Protein AF-K2RFX6-F1 (afdb_monomer_lite)

Structure (mmCIF, N/CA/C/O backbone):
data_AF-K2RFX6-F1
#
_entry.id   AF-K2RFX6-F1
#
loop_
_atom_site.group_PDB
_atom_site.id
_atom_site.type_symbol
_atom_site.label_atom_id
_atom_site.label_alt_id
_atom_site.label_comp_id
_atom_site.label_asym_id
_atom_site.label_entity_id
_atom_site.label_seq_id
_atom_site.pdbx_PDB_ins_code
_atom_site.Cartn_x
_atom_site.Cartn_y
_atom_site.Cartn_z
_atom_site.occupancy
_atom_site.B_iso_or_equiv
_atom_site.auth_seq_id
_atom_site.auth_comp_id
_atom_site.auth_asym_id
_atom_site.auth_atom_id
_atom_site.pdbx_PDB_model_num
ATOM 1 N N . MET A 1 1 ? -10.107 -4.233 -0.780 1.00 93.25 1 MET A N 1
ATOM 2 C CA . MET A 1 1 ? -9.452 -3.514 0.344 1.00 93.25 1 MET A CA 1
ATOM 3 C C . MET A 1 1 ? -9.501 -2.002 0.142 1.00 93.25 1 MET A C 1
ATOM 5 O O . MET A 1 1 ? -10.125 -1.339 0.958 1.00 93.25 1 MET A O 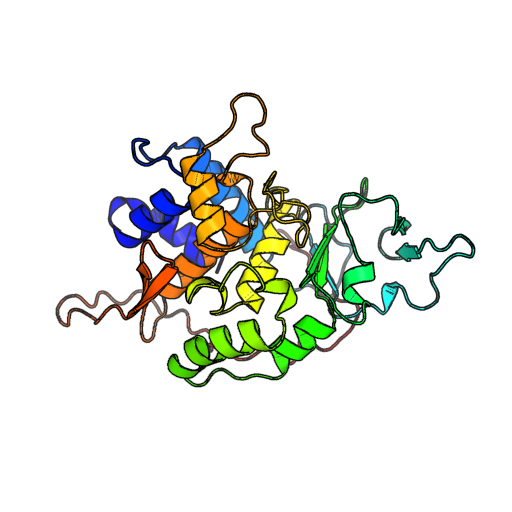1
ATOM 9 N N . ALA A 1 2 ? -8.916 -1.461 -0.936 1.00 96.12 2 ALA A N 1
ATOM 10 C CA . ALA A 1 2 ? -8.942 -0.018 -1.206 1.00 96.12 2 ALA A CA 1
ATOM 11 C C . ALA A 1 2 ? -10.370 0.553 -1.300 1.00 96.12 2 ALA A C 1
ATOM 13 O O . ALA A 1 2 ? -10.699 1.506 -0.604 1.00 96.12 2 ALA A O 1
ATOM 14 N N . GLU A 1 3 ? -11.245 -0.092 -2.076 1.00 95.62 3 GLU A N 1
ATOM 15 C CA . GLU A 1 3 ? -12.656 0.300 -2.200 1.00 95.62 3 GLU A CA 1
ATOM 16 C C . GLU A 1 3 ? -13.403 0.274 -0.858 1.00 95.62 3 GLU A C 1
ATOM 18 O O . GLU A 1 3 ? -14.068 1.241 -0.500 1.00 95.62 3 GLU A O 1
ATOM 23 N N . THR A 1 4 ? -13.233 -0.790 -0.066 1.00 95.12 4 THR A N 1
ATOM 24 C CA . THR A 1 4 ? -13.809 -0.891 1.284 1.00 95.12 4 THR A CA 1
ATOM 25 C C . THR A 1 4 ? -13.396 0.289 2.161 1.00 95.12 4 THR A C 1
ATOM 27 O O . THR A 1 4 ? -14.216 0.820 2.905 1.00 95.12 4 THR A O 1
ATOM 30 N N . ALA A 1 5 ? -12.138 0.721 2.063 1.00 96.25 5 ALA A N 1
ATOM 31 C CA . ALA A 1 5 ? -11.652 1.867 2.811 1.00 96.25 5 ALA A CA 1
ATOM 32 C C . ALA A 1 5 ? -12.242 3.189 2.310 1.00 96.25 5 ALA A C 1
ATOM 34 O O . ALA A 1 5 ? -12.667 3.986 3.138 1.00 96.25 5 ALA A O 1
ATOM 35 N N . VAL A 1 6 ? -12.358 3.402 0.994 1.00 96.38 6 VAL A N 1
ATOM 36 C CA . VAL A 1 6 ? -13.056 4.581 0.439 1.00 96.38 6 VAL A CA 1
ATOM 37 C C . VAL A 1 6 ? -14.503 4.637 0.934 1.00 96.38 6 VAL A C 1
ATOM 39 O O . VAL A 1 6 ? -14.933 5.664 1.452 1.00 96.38 6 VAL A O 1
ATOM 42 N N . ASN A 1 7 ? -15.225 3.518 0.868 1.00 94.88 7 ASN A N 1
ATOM 43 C CA . ASN A 1 7 ? -16.606 3.439 1.342 1.00 94.88 7 ASN A CA 1
ATOM 44 C C . ASN A 1 7 ? -16.711 3.712 2.850 1.00 94.88 7 ASN A C 1
ATOM 46 O O . ASN A 1 7 ? -17.651 4.371 3.294 1.00 94.88 7 ASN A O 1
ATOM 50 N N . ALA A 1 8 ? -15.754 3.235 3.649 1.00 93.19 8 ALA A N 1
ATOM 51 C CA . ALA A 1 8 ? -15.722 3.501 5.083 1.00 93.19 8 ALA A CA 1
ATOM 52 C C . ALA A 1 8 ? -15.444 4.981 5.398 1.00 93.19 8 ALA A C 1
ATOM 54 O O . ALA A 1 8 ? -16.088 5.534 6.288 1.00 93.19 8 ALA A O 1
ATOM 55 N N . LEU A 1 9 ? -14.542 5.627 4.648 1.00 92.44 9 LEU A N 1
ATOM 56 C CA . LEU A 1 9 ? -14.258 7.063 4.753 1.00 92.44 9 LEU A CA 1
ATOM 57 C C . LEU A 1 9 ? -15.492 7.907 4.400 1.00 92.44 9 LEU A C 1
ATOM 59 O O . LEU A 1 9 ? -15.838 8.834 5.128 1.00 92.44 9 LEU A O 1
ATOM 63 N N . ASP A 1 10 ? -16.211 7.546 3.336 1.00 91.25 10 ASP A N 1
ATOM 64 C CA . ASP A 1 10 ? -17.422 8.260 2.907 1.00 91.25 10 ASP A CA 1
ATOM 65 C C . ASP A 1 10 ? -18.572 8.149 3.931 1.00 91.25 10 ASP A C 1
ATOM 67 O O . ASP A 1 10 ? -19.465 8.996 3.966 1.00 91.25 10 ASP A O 1
ATOM 71 N N . ASN A 1 11 ? -18.527 7.142 4.811 1.00 87.69 11 ASN A N 1
ATOM 72 C CA . ASN A 1 11 ? -19.521 6.890 5.858 1.00 87.69 11 ASN A CA 1
ATOM 73 C C . ASN A 1 11 ? -18.978 7.104 7.289 1.00 87.69 11 ASN A C 1
ATOM 75 O O . ASN A 1 11 ? -19.614 6.690 8.265 1.00 87.69 11 ASN A O 1
ATOM 79 N N . GLU A 1 12 ? -17.823 7.762 7.447 1.00 80.50 12 GLU A N 1
ATOM 80 C CA . GLU A 1 12 ? -17.087 7.854 8.719 1.00 80.50 12 GLU A CA 1
ATOM 81 C C . GLU A 1 12 ? -17.908 8.481 9.858 1.00 80.50 12 GLU A C 1
ATOM 83 O O . GLU A 1 12 ? -17.774 8.087 11.021 1.00 80.50 12 GLU A O 1
ATOM 88 N N . GLN A 1 13 ? -18.779 9.451 9.553 1.00 75.31 13 GLN A N 1
ATOM 89 C CA . GLN A 1 13 ? -19.423 10.306 10.559 1.00 75.31 13 GLN A CA 1
ATOM 90 C C . GLN A 1 13 ? -20.155 9.527 11.668 1.00 75.31 13 GLN A C 1
ATOM 92 O O . GLN A 1 13 ? -20.222 10.017 12.800 1.00 75.31 13 GLN A O 1
ATOM 97 N N . GLY A 1 14 ? -20.627 8.307 11.390 1.00 80.00 14 GLY A N 1
ATOM 98 C CA . GLY A 1 14 ? -21.332 7.449 12.346 1.00 80.00 14 GLY A CA 1
ATOM 99 C C . GLY A 1 14 ? -20.535 6.281 12.941 1.00 80.00 14 GLY A C 1
ATOM 100 O O . GLY A 1 14 ? -21.078 5.592 13.803 1.00 80.00 14 GLY A O 1
ATOM 101 N N . ASN A 1 15 ? -19.292 6.025 12.516 1.00 90.00 15 ASN A N 1
ATOM 102 C CA . ASN A 1 15 ? -18.563 4.810 12.898 1.00 90.00 15 ASN A CA 1
ATOM 103 C C . ASN A 1 15 ? -17.325 5.113 13.762 1.00 90.00 15 ASN A C 1
ATOM 105 O O . ASN A 1 15 ? -16.305 5.596 13.275 1.00 90.00 15 ASN A O 1
ATOM 109 N N . GLN A 1 16 ? -17.409 4.800 15.061 1.00 93.31 16 GLN A N 1
ATOM 110 C CA . GLN A 1 16 ? -16.326 5.065 16.014 1.00 93.31 16 GLN A CA 1
ATOM 111 C C . GLN A 1 16 ? -15.065 4.237 15.733 1.00 93.31 16 GLN A C 1
ATOM 113 O O . GLN A 1 16 ? -13.966 4.731 15.968 1.00 93.31 16 GLN A O 1
ATOM 118 N N . ASP A 1 17 ? -15.197 3.015 15.212 1.00 94.94 17 ASP A N 1
ATOM 119 C CA . ASP A 1 17 ? -14.038 2.176 14.893 1.00 94.94 17 ASP A CA 1
ATOM 120 C C . ASP A 1 17 ? -13.244 2.768 13.716 1.00 94.94 17 ASP A C 1
ATOM 122 O O . ASP A 1 17 ? -12.015 2.805 13.765 1.00 94.94 17 ASP A O 1
ATOM 126 N N . VAL A 1 18 ? -13.929 3.331 12.710 1.00 94.38 18 VAL A N 1
ATOM 127 C CA . VAL A 1 18 ? -13.286 4.060 11.598 1.00 94.38 18 VAL A CA 1
ATOM 128 C C . VAL A 1 18 ? -12.541 5.289 12.122 1.00 94.38 18 VAL A C 1
ATOM 130 O O . VAL A 1 18 ? -11.346 5.435 11.867 1.00 94.38 18 VAL A O 1
ATOM 133 N N . LYS A 1 19 ? -13.210 6.123 12.930 1.00 93.00 19 LYS A N 1
ATOM 134 C CA . LYS A 1 19 ? -12.604 7.321 13.542 1.00 93.00 19 LYS A CA 1
ATOM 135 C C . LYS A 1 19 ? -11.380 6.987 14.389 1.00 93.00 19 LYS A C 1
ATOM 137 O O . LYS A 1 19 ? -10.381 7.698 14.338 1.00 93.00 19 LYS A O 1
ATOM 142 N N . ASN A 1 20 ? -11.441 5.899 15.157 1.00 94.50 20 ASN A N 1
ATOM 143 C CA . ASN A 1 20 ? -10.324 5.449 15.981 1.00 94.50 20 ASN A CA 1
ATOM 144 C C . ASN A 1 20 ? -9.114 5.069 15.121 1.00 94.50 20 ASN A C 1
ATOM 146 O O . ASN A 1 20 ? -8.007 5.520 15.401 1.00 94.50 20 ASN A O 1
ATOM 150 N N . VAL A 1 21 ? -9.317 4.288 14.055 1.00 95.75 21 VAL A N 1
ATOM 151 C CA . VAL A 1 21 ? -8.230 3.902 13.142 1.00 95.75 21 VAL A CA 1
ATOM 152 C C . VAL A 1 21 ? -7.621 5.127 12.462 1.00 95.75 21 VAL A C 1
ATOM 154 O O . VAL A 1 21 ? -6.397 5.236 12.403 1.00 95.75 21 VAL A O 1
ATOM 157 N N . LEU A 1 22 ? -8.447 6.073 12.006 1.00 94.75 22 LEU A N 1
ATOM 158 C CA . LEU A 1 22 ? -7.964 7.314 11.397 1.00 94.75 22 LEU A CA 1
ATOM 159 C C . LEU A 1 22 ? -7.159 8.156 12.380 1.00 94.75 22 LEU A C 1
ATOM 161 O O . LEU A 1 22 ? -6.062 8.604 12.044 1.00 94.75 22 LEU A O 1
ATOM 165 N N . LYS A 1 23 ? -7.660 8.297 13.613 1.00 93.81 23 LYS A N 1
ATOM 166 C CA . LYS A 1 23 ? -6.929 8.958 14.691 1.00 93.81 23 LYS A CA 1
ATOM 167 C C . LYS A 1 23 ? -5.563 8.312 14.890 1.00 93.81 23 LYS A C 1
ATOM 169 O O . LYS A 1 23 ? -4.556 9.005 14.893 1.00 93.81 23 LYS A O 1
ATOM 174 N N . TRP A 1 24 ? -5.518 6.990 15.026 1.00 95.19 24 TRP A N 1
ATOM 175 C CA . TRP A 1 24 ? -4.275 6.286 15.319 1.00 95.19 24 TRP A CA 1
ATOM 176 C C . TRP A 1 24 ? -3.252 6.354 14.185 1.00 95.19 24 TRP A C 1
ATOM 178 O O . TRP A 1 24 ? -2.064 6.392 14.482 1.00 95.19 24 TRP A O 1
ATOM 188 N N . LEU A 1 25 ? -3.678 6.350 12.920 1.00 95.31 25 LEU A N 1
ATOM 189 C CA . LEU A 1 25 ? -2.764 6.259 11.777 1.00 95.31 25 LEU A CA 1
ATOM 190 C C . LEU A 1 25 ? -2.404 7.603 11.139 1.00 95.31 25 LEU A C 1
ATOM 192 O O . LEU A 1 25 ? -1.392 7.664 10.439 1.00 95.31 25 LEU A O 1
ATOM 196 N N . PHE A 1 26 ? -3.181 8.666 11.374 1.00 94.12 26 PHE A N 1
ATOM 197 C CA . PHE A 1 26 ? -2.977 9.929 10.658 1.00 94.12 26 PHE A CA 1
ATOM 198 C C . PHE A 1 26 ? -3.042 11.204 11.498 1.00 94.12 26 PHE A C 1
ATOM 200 O O . PHE A 1 26 ? -2.595 12.240 11.010 1.00 94.12 26 PHE A O 1
ATOM 207 N N . LEU A 1 27 ? -3.566 11.164 12.727 1.00 91.38 27 LEU A N 1
ATOM 208 C CA . LEU A 1 27 ? -3.790 12.369 13.531 1.00 91.38 27 LEU A CA 1
ATOM 209 C C . LEU A 1 27 ? -2.939 12.375 14.806 1.00 91.38 27 LEU A C 1
ATOM 211 O O . LEU A 1 27 ? -2.580 11.328 15.350 1.00 91.38 27 LEU A O 1
ATOM 215 N N . LYS A 1 28 ? -2.659 13.579 15.311 1.00 89.50 28 LYS A N 1
ATOM 216 C CA . LYS A 1 28 ? -2.182 13.778 16.687 1.00 89.50 28 LYS A CA 1
ATOM 217 C C . LYS A 1 28 ? -3.348 13.653 17.663 1.00 89.50 28 LYS A C 1
ATOM 219 O O . LYS A 1 28 ? -4.493 13.886 17.288 1.00 89.50 28 LYS A O 1
ATOM 224 N N . ASP A 1 29 ? -3.068 13.322 18.924 1.00 80.56 29 ASP A N 1
ATOM 225 C CA . ASP A 1 29 ? -4.117 13.045 19.918 1.00 80.56 29 ASP A CA 1
ATOM 226 C C . ASP A 1 29 ? -5.138 14.174 20.132 1.00 80.56 29 ASP A C 1
ATOM 228 O O . ASP A 1 29 ? -6.301 13.866 20.423 1.00 80.56 29 ASP A O 1
ATOM 232 N N . ASP A 1 30 ? -4.712 15.424 19.930 1.00 76.31 30 ASP A N 1
ATOM 233 C CA . ASP A 1 30 ? -5.513 16.643 20.090 1.00 76.31 30 ASP A CA 1
ATOM 234 C C . ASP A 1 30 ? -6.026 17.221 18.758 1.00 76.31 30 ASP A C 1
ATOM 236 O O . ASP A 1 30 ? -6.732 18.231 18.755 1.00 76.31 30 ASP A O 1
ATOM 240 N N . ASP A 1 31 ? -5.670 16.608 17.624 1.00 76.94 31 ASP A N 1
ATOM 241 C CA . ASP A 1 31 ? -6.082 17.082 16.304 1.00 76.94 31 ASP A CA 1
ATOM 242 C C . ASP A 1 31 ? -7.429 16.473 15.915 1.00 76.94 31 ASP A C 1
ATOM 244 O O . ASP A 1 31 ? -7.657 15.263 16.020 1.00 76.94 31 ASP A O 1
ATOM 248 N N . ASN A 1 32 ? -8.335 17.320 15.434 1.00 67.00 32 ASN A N 1
ATOM 249 C CA . ASN A 1 32 ? -9.545 16.838 14.781 1.00 67.00 32 ASN A CA 1
ATOM 250 C C . ASN A 1 32 ? -9.208 16.436 13.343 1.00 67.00 32 ASN A C 1
ATOM 252 O O . ASN A 1 32 ? -8.201 16.872 12.795 1.00 67.00 32 ASN A O 1
ATOM 256 N N . SER A 1 33 ? -10.056 15.610 12.726 1.00 65.50 33 SER A N 1
ATOM 257 C CA . SER A 1 33 ? -9.892 15.146 11.344 1.00 65.50 33 SER A CA 1
ATOM 258 C C . SER A 1 33 ? -9.548 16.302 10.394 1.00 65.50 33 SER A C 1
ATOM 260 O O . SER A 1 33 ? -10.439 17.073 10.025 1.00 65.50 33 SER A O 1
ATOM 262 N N . ASP A 1 34 ? -8.275 16.427 10.007 1.00 77.56 34 ASP A N 1
ATOM 263 C CA . ASP A 1 34 ? -7.835 17.418 9.029 1.00 77.56 34 ASP A CA 1
ATOM 264 C C . ASP A 1 34 ? -8.429 17.025 7.663 1.00 77.56 34 ASP A C 1
ATOM 266 O O . ASP A 1 34 ? -8.107 15.951 7.134 1.00 77.56 34 ASP A O 1
ATOM 270 N N . PRO A 1 35 ? -9.303 17.857 7.064 1.00 80.50 35 PRO A N 1
ATOM 271 C CA . PRO A 1 35 ? -9.898 17.561 5.765 1.00 80.50 35 PRO A CA 1
ATOM 272 C C . PRO A 1 35 ? -8.858 17.296 4.666 1.00 80.50 35 PRO A C 1
ATOM 274 O O . PRO A 1 35 ? -9.152 16.577 3.712 1.00 80.50 35 PRO A O 1
ATOM 277 N N . ILE A 1 36 ? -7.648 17.855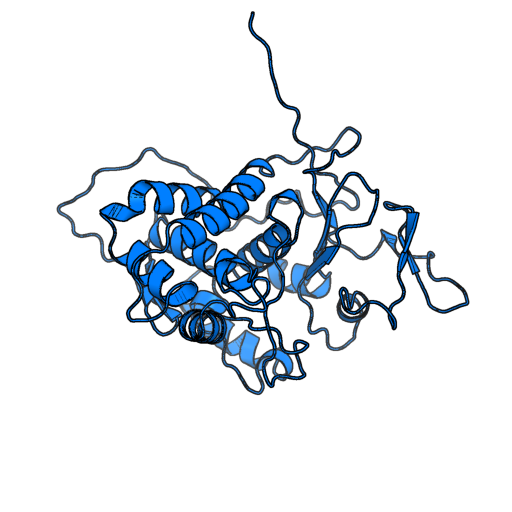 4.785 1.00 83.50 36 ILE A N 1
ATOM 278 C CA . ILE A 1 36 ? -6.547 17.644 3.838 1.00 83.50 36 ILE A CA 1
ATOM 279 C C . ILE A 1 36 ? -6.007 16.217 3.952 1.00 83.50 36 ILE A C 1
ATOM 281 O O . ILE A 1 36 ? -5.853 15.545 2.933 1.00 83.50 36 ILE A O 1
ATOM 285 N N . VAL A 1 37 ? -5.786 15.734 5.177 1.00 87.50 37 VAL A N 1
ATOM 286 C CA . VAL A 1 37 ? -5.318 14.366 5.449 1.00 87.50 37 VAL A CA 1
ATOM 287 C C . VAL A 1 37 ? -6.282 13.348 4.844 1.00 87.50 37 VAL A C 1
ATOM 289 O O . VAL A 1 37 ? -5.869 12.487 4.067 1.00 87.50 37 VAL A O 1
ATOM 292 N N . LEU A 1 38 ? -7.580 13.483 5.132 1.00 90.31 38 LEU A N 1
ATOM 293 C CA . LEU A 1 38 ? -8.591 12.560 4.610 1.00 90.31 38 LEU A CA 1
ATOM 294 C C . LEU A 1 38 ? -8.707 12.631 3.086 1.00 90.31 38 LEU A C 1
ATOM 296 O O . LEU A 1 38 ? -8.854 11.595 2.438 1.00 90.31 38 LEU A O 1
ATOM 300 N N . ARG A 1 39 ? -8.608 13.828 2.496 1.00 93.19 39 ARG A N 1
ATOM 301 C CA . ARG A 1 39 ? -8.628 14.003 1.038 1.00 93.19 39 ARG A CA 1
ATOM 302 C C . ARG A 1 39 ? -7.482 13.248 0.369 1.00 93.19 39 ARG A C 1
ATOM 304 O O . ARG A 1 39 ? -7.724 12.563 -0.623 1.00 93.19 39 ARG A O 1
ATOM 311 N N . ASP A 1 40 ? -6.264 13.369 0.888 1.00 93.88 40 ASP A N 1
ATOM 312 C CA . ASP A 1 40 ? -5.078 12.772 0.270 1.00 93.88 40 ASP A CA 1
ATOM 313 C C . ASP A 1 40 ? -5.112 11.235 0.384 1.00 93.88 40 ASP A C 1
ATOM 315 O O . ASP A 1 40 ? -4.934 10.537 -0.618 1.00 93.88 40 ASP A O 1
ATOM 319 N N . VAL A 1 41 ? -5.473 10.705 1.561 1.00 95.81 41 VAL A N 1
ATOM 320 C CA . VAL A 1 41 ? -5.673 9.258 1.775 1.00 95.81 41 VAL A CA 1
ATOM 321 C C . VAL A 1 41 ? -6.785 8.713 0.871 1.00 95.81 41 VAL A C 1
ATOM 323 O O . VAL A 1 41 ? -6.603 7.702 0.189 1.00 95.81 41 VAL A O 1
ATOM 326 N N . ARG A 1 42 ? -7.932 9.402 0.802 1.00 96.44 42 ARG A N 1
ATOM 327 C CA . ARG A 1 42 ? -9.056 9.020 -0.066 1.00 96.44 42 ARG A CA 1
ATOM 328 C C . ARG A 1 42 ? -8.663 9.039 -1.539 1.00 96.44 42 ARG A C 1
ATOM 330 O O . ARG A 1 42 ? -9.059 8.138 -2.277 1.00 96.44 42 ARG A O 1
ATOM 337 N N . SER A 1 43 ? -7.898 10.041 -1.973 1.00 96.81 43 SER A N 1
ATOM 338 C CA . SER A 1 43 ? -7.421 10.152 -3.354 1.00 96.81 43 SER A CA 1
ATOM 339 C C . SER A 1 43 ? -6.528 8.972 -3.731 1.00 96.81 43 SER A C 1
ATOM 341 O O . SER A 1 43 ? -6.739 8.381 -4.788 1.00 96.81 43 SER A O 1
ATOM 343 N N . SER A 1 44 ? -5.586 8.599 -2.858 1.00 96.88 44 SER A N 1
ATOM 344 C CA . SER A 1 44 ? -4.723 7.425 -3.040 1.00 96.88 44 SER A CA 1
ATOM 345 C C . SER A 1 44 ? -5.550 6.146 -3.208 1.00 96.88 44 SER A C 1
ATOM 347 O O . SER A 1 44 ? -5.465 5.467 -4.231 1.00 96.88 44 SER A O 1
ATOM 349 N N . LEU A 1 45 ? -6.443 5.862 -2.254 1.00 97.62 45 LEU A N 1
ATOM 350 C CA . LEU A 1 45 ? -7.271 4.652 -2.270 1.00 97.62 45 LEU A CA 1
ATOM 351 C C . LEU A 1 45 ? -8.242 4.606 -3.461 1.00 97.62 45 LEU A C 1
ATOM 353 O O . LEU A 1 45 ? -8.472 3.534 -4.019 1.00 97.62 45 LEU A O 1
ATOM 357 N N . THR A 1 46 ? -8.786 5.754 -3.873 1.00 96.88 46 THR A N 1
ATOM 358 C CA . THR A 1 46 ? -9.656 5.854 -5.057 1.00 96.88 46 THR A CA 1
ATOM 359 C C . THR A 1 46 ? -8.872 5.572 -6.331 1.00 96.88 46 THR A C 1
ATOM 361 O O . THR A 1 46 ? -9.330 4.811 -7.175 1.00 96.88 46 THR A O 1
ATOM 364 N N . GLY A 1 47 ? -7.674 6.142 -6.484 1.00 96.12 47 GLY A N 1
ATOM 365 C CA . GLY A 1 47 ? -6.835 5.847 -7.641 1.00 96.12 47 GLY A CA 1
ATOM 366 C C . GLY A 1 47 ? -6.470 4.362 -7.712 1.00 96.12 47 GLY A C 1
ATOM 367 O O . GLY A 1 47 ? -6.560 3.759 -8.780 1.00 96.12 47 GLY A O 1
ATOM 368 N N . ILE A 1 48 ? -6.192 3.731 -6.567 1.00 96.19 48 ILE A N 1
ATOM 369 C CA . ILE A 1 48 ? -5.948 2.285 -6.487 1.00 96.19 48 ILE A CA 1
ATOM 370 C C . ILE A 1 48 ? -7.184 1.462 -6.851 1.00 96.19 48 ILE A C 1
ATOM 372 O O . ILE A 1 48 ? -7.056 0.490 -7.592 1.00 96.19 48 ILE A O 1
ATOM 376 N N . SER A 1 49 ? -8.383 1.835 -6.392 1.00 94.00 49 SER A N 1
ATOM 377 C CA . SER A 1 49 ? -9.601 1.081 -6.725 1.00 94.00 49 SER A CA 1
ATOM 378 C C . SER A 1 49 ? -9.928 1.108 -8.222 1.00 94.00 49 SER A C 1
ATOM 380 O O . SER A 1 49 ? -10.534 0.162 -8.732 1.00 94.00 49 SER A O 1
ATOM 382 N N . THR A 1 50 ? -9.461 2.125 -8.959 1.00 90.00 50 THR A N 1
ATOM 383 C CA . THR A 1 50 ? -9.579 2.135 -10.425 1.00 90.00 50 THR A CA 1
ATOM 384 C C . THR A 1 50 ? -8.712 1.080 -11.118 1.00 90.00 50 THR A C 1
ATOM 386 O O . THR A 1 50 ? -9.046 0.679 -12.227 1.00 90.00 50 THR A O 1
ATOM 389 N N . MET A 1 51 ? -7.662 0.561 -10.470 1.00 87.75 51 MET A N 1
ATOM 390 C CA . MET A 1 51 ? -6.765 -0.475 -11.012 1.00 87.75 51 MET A CA 1
ATOM 391 C C . MET A 1 51 ? -7.285 -1.912 -10.793 1.00 87.75 51 MET A C 1
ATOM 393 O O . MET A 1 51 ? -6.516 -2.868 -10.828 1.00 87.75 51 MET A O 1
ATOM 397 N N . SER A 1 52 ? -8.584 -2.086 -10.536 1.00 79.19 52 SER A N 1
ATOM 398 C CA . SER A 1 52 ? -9.193 -3.370 -10.148 1.00 79.19 52 SER A CA 1
ATOM 399 C C . SER A 1 52 ? -9.321 -4.398 -11.280 1.00 79.19 52 SER A C 1
ATOM 401 O O . SER A 1 52 ? -9.530 -5.578 -11.004 1.00 79.19 52 SER A O 1
ATOM 403 N N . ALA A 1 53 ? -9.189 -3.984 -12.543 1.00 82.69 53 ALA A N 1
ATOM 404 C CA . ALA A 1 53 ? -9.334 -4.863 -13.700 1.00 82.69 53 ALA A CA 1
ATOM 405 C C . ALA A 1 53 ? -7.980 -5.218 -14.332 1.00 82.69 53 ALA A C 1
ATOM 407 O O . ALA A 1 53 ? -7.252 -4.345 -14.798 1.00 82.69 53 ALA A O 1
ATOM 408 N N . GLU A 1 54 ? -7.680 -6.515 -14.413 1.00 79.75 54 GLU A N 1
ATOM 409 C CA . GLU A 1 54 ? -6.555 -7.046 -15.191 1.00 79.75 54 GLU A CA 1
ATOM 410 C C . GLU A 1 54 ? -6.804 -6.853 -16.696 1.00 79.75 54 GLU A C 1
ATOM 412 O O . GLU A 1 54 ? -7.911 -7.101 -17.181 1.00 79.75 54 GLU A O 1
ATOM 417 N N . VAL A 1 55 ? -5.775 -6.458 -17.457 1.00 76.62 55 VAL A N 1
ATOM 418 C CA . VAL A 1 55 ? -5.881 -6.341 -18.919 1.00 76.62 55 VAL A CA 1
ATOM 419 C C . VAL A 1 55 ? -4.703 -6.993 -19.616 1.00 76.62 55 VAL A C 1
ATOM 421 O O . VAL A 1 55 ? -3.566 -6.550 -19.547 1.00 76.62 55 VAL A O 1
ATOM 424 N N . THR A 1 56 ? -5.007 -8.022 -20.394 1.00 71.44 56 THR A N 1
ATOM 425 C CA . THR A 1 56 ? -4.005 -8.847 -21.073 1.00 71.44 56 THR A CA 1
ATOM 426 C C . THR A 1 56 ? -3.610 -8.330 -22.458 1.00 71.44 56 THR A C 1
ATOM 428 O O . THR A 1 56 ? -2.714 -8.892 -23.084 1.00 71.44 56 THR A O 1
ATOM 431 N N . THR A 1 57 ? -4.244 -7.262 -22.957 1.00 72.94 57 THR A N 1
ATOM 432 C CA . THR A 1 57 ? -4.001 -6.732 -24.308 1.00 72.94 57 THR A CA 1
ATOM 433 C C . THR A 1 57 ? -3.940 -5.206 -24.342 1.00 72.94 57 THR A C 1
ATOM 435 O O . THR A 1 57 ? -4.829 -4.533 -23.825 1.00 72.94 57 THR A O 1
ATOM 438 N N . GLY A 1 58 ? -2.954 -4.656 -25.054 1.00 81.00 58 GLY A N 1
ATOM 439 C CA . GLY A 1 58 ? -2.829 -3.221 -25.325 1.00 81.00 58 GLY A CA 1
ATOM 440 C C . GLY A 1 58 ? -1.640 -2.558 -24.628 1.00 81.00 58 GLY A C 1
ATOM 441 O O . GLY A 1 58 ? -1.011 -3.125 -23.746 1.00 81.00 58 GLY A O 1
ATOM 442 N N . GLN A 1 59 ? -1.321 -1.337 -25.062 1.00 84.50 59 GLN A N 1
ATOM 443 C CA . GLN A 1 59 ? -0.227 -0.543 -24.495 1.00 84.50 59 GLN A CA 1
ATOM 444 C C . GLN A 1 59 ? -0.672 0.127 -23.188 1.00 84.50 59 GLN A C 1
ATOM 446 O O . GLN A 1 59 ? -1.686 0.840 -23.242 1.00 84.50 59 GLN A O 1
ATOM 451 N N . PRO A 1 60 ? 0.049 -0.046 -22.065 1.00 87.81 60 PRO A N 1
ATOM 452 C CA . PRO A 1 60 ? -0.304 0.584 -20.797 1.00 87.81 60 PRO A CA 1
ATOM 453 C C . PRO A 1 60 ? -0.206 2.123 -20.886 1.00 87.81 60 PRO A C 1
ATOM 455 O O . PRO A 1 60 ? 0.603 2.684 -21.631 1.00 87.81 60 PRO A O 1
ATOM 458 N N . GLY A 1 61 ? -1.102 2.812 -20.188 1.00 89.94 61 GLY A N 1
ATOM 459 C CA . GLY A 1 61 ? -1.221 4.264 -20.058 1.00 89.94 61 GLY A CA 1
ATOM 460 C C . GLY A 1 61 ? -0.850 4.761 -18.658 1.00 89.94 61 GLY A C 1
ATOM 461 O O . GLY A 1 61 ? -0.659 3.966 -17.756 1.00 89.94 61 GLY A O 1
ATOM 462 N N . TRP A 1 62 ? -0.764 6.086 -18.476 1.00 89.38 62 TRP A N 1
ATOM 463 C CA . TRP A 1 62 ? -0.090 6.753 -17.336 1.00 89.38 62 TRP A CA 1
ATOM 464 C C . TRP A 1 62 ? -0.439 6.251 -15.921 1.00 89.38 62 TRP A C 1
ATOM 466 O O . TRP A 1 62 ? 0.388 6.311 -15.011 1.00 89.38 62 TRP A O 1
ATOM 476 N N . THR A 1 63 ? -1.675 5.800 -15.737 1.00 89.94 63 THR A N 1
ATOM 477 C CA . THR A 1 63 ? -2.252 5.341 -14.465 1.00 89.94 63 THR A CA 1
ATOM 478 C C . THR A 1 63 ? -2.184 3.826 -14.283 1.00 89.94 63 THR A C 1
ATOM 480 O O . THR A 1 63 ? -2.705 3.285 -13.309 1.00 89.94 63 THR A O 1
ATOM 483 N N . ASP A 1 64 ? -1.587 3.131 -15.236 1.00 91.62 64 ASP A N 1
ATOM 484 C CA . ASP A 1 64 ? -1.511 1.688 -15.248 1.00 91.62 64 ASP A CA 1
ATOM 485 C C . ASP A 1 64 ? -0.308 1.198 -14.449 1.00 91.62 64 ASP A C 1
ATOM 487 O O . ASP A 1 64 ? 0.707 1.889 -14.302 1.00 91.62 64 ASP A O 1
ATOM 491 N N . VAL A 1 65 ? -0.418 -0.034 -13.960 1.00 93.25 65 VAL A N 1
ATOM 492 C CA . VAL A 1 65 ? 0.642 -0.706 -13.219 1.00 93.25 65 VAL A CA 1
ATOM 493 C C . VAL A 1 65 ? 0.963 -2.045 -13.871 1.00 93.25 65 VAL A C 1
ATOM 495 O O . VAL A 1 65 ? 0.076 -2.804 -14.243 1.00 93.25 65 VAL A O 1
ATOM 498 N N . LYS A 1 66 ? 2.242 -2.362 -14.030 1.00 92.62 66 LYS A N 1
ATOM 499 C CA . LYS A 1 66 ? 2.683 -3.691 -14.449 1.00 92.62 66 LYS A CA 1
ATOM 500 C C . LYS A 1 66 ? 3.199 -4.438 -13.230 1.00 92.62 66 LYS A C 1
ATOM 502 O O . LYS A 1 66 ? 4.126 -3.966 -12.577 1.00 92.62 66 LYS A O 1
ATOM 507 N N . VAL A 1 67 ? 2.584 -5.576 -12.917 1.00 92.56 67 VAL A N 1
ATOM 508 C CA . VAL A 1 67 ? 2.921 -6.374 -11.733 1.00 92.56 67 VAL A CA 1
ATOM 509 C C . VAL A 1 67 ? 3.729 -7.593 -12.158 1.00 92.56 67 VAL A C 1
ATOM 511 O O . VAL A 1 67 ? 3.261 -8.415 -12.944 1.00 92.56 67 VAL A O 1
ATOM 514 N N . TYR A 1 68 ? 4.933 -7.733 -11.615 1.00 92.19 68 TYR A N 1
ATOM 515 C CA . TYR A 1 68 ? 5.811 -8.869 -11.864 1.00 92.19 68 TYR A CA 1
ATOM 516 C C . TYR A 1 68 ? 5.812 -9.819 -10.671 1.00 92.19 68 TYR A C 1
ATOM 518 O O . TYR A 1 68 ? 6.012 -9.409 -9.529 1.00 92.19 68 TYR A O 1
ATOM 526 N N . CYS A 1 69 ? 5.602 -11.102 -10.957 1.00 90.00 69 CYS A N 1
ATOM 527 C CA . CYS A 1 69 ? 5.585 -12.180 -9.964 1.00 90.00 69 CYS A CA 1
ATOM 528 C C . 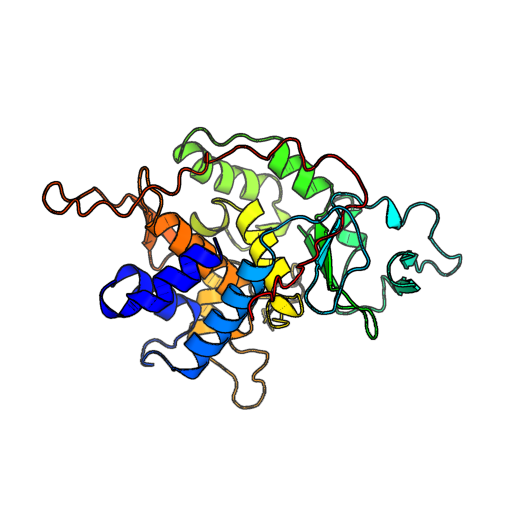CYS A 1 69 ? 6.896 -12.984 -9.924 1.00 90.00 69 CYS A C 1
ATOM 530 O O . CYS A 1 69 ? 7.057 -13.864 -9.079 1.00 90.00 69 CYS A O 1
ATOM 532 N N . ASP A 1 70 ? 7.814 -12.701 -10.847 1.00 89.31 70 ASP A N 1
ATOM 533 C CA . ASP A 1 70 ? 9.127 -13.325 -10.969 1.00 89.31 70 ASP A CA 1
ATOM 534 C C . ASP A 1 70 ? 10.194 -12.280 -11.338 1.00 89.31 70 ASP A C 1
ATOM 536 O O . ASP A 1 70 ? 9.886 -11.101 -11.533 1.00 89.31 70 ASP A O 1
ATOM 540 N N . MET A 1 71 ? 11.455 -12.718 -11.401 1.00 86.25 71 MET A N 1
ATOM 541 C CA . MET A 1 71 ? 12.604 -11.885 -11.785 1.00 86.25 71 MET A CA 1
ATOM 542 C C . MET A 1 71 ? 13.046 -12.127 -13.239 1.00 86.25 71 MET A C 1
ATOM 544 O O . MET A 1 71 ? 14.137 -11.696 -13.621 1.00 86.25 71 MET A O 1
ATOM 548 N N . GLY A 1 72 ? 12.221 -12.803 -14.048 1.00 87.31 72 GLY A N 1
ATOM 549 C CA . GLY A 1 72 ? 12.564 -13.277 -15.389 1.00 87.31 72 GLY A CA 1
ATOM 550 C C . GLY A 1 72 ? 12.955 -12.153 -16.347 1.00 87.31 72 GLY A C 1
ATOM 551 O O . GLY A 1 72 ? 13.867 -12.324 -17.148 1.00 87.31 72 GLY A O 1
ATOM 552 N N . ARG A 1 73 ? 12.367 -10.953 -16.208 1.00 86.69 73 ARG A N 1
ATOM 553 C CA . ARG A 1 73 ? 12.711 -9.789 -17.058 1.00 86.69 73 ARG A CA 1
ATOM 554 C C . ARG A 1 73 ? 14.171 -9.343 -16.947 1.00 86.69 73 ARG A C 1
ATOM 556 O O . ARG A 1 73 ? 14.665 -8.631 -17.815 1.00 86.69 73 ARG A O 1
ATOM 563 N N . PHE A 1 74 ? 14.856 -9.745 -15.879 1.00 84.25 74 PHE A N 1
ATOM 564 C CA . PHE A 1 74 ? 16.266 -9.440 -15.676 1.00 84.25 74 PHE A CA 1
ATOM 565 C C . PHE A 1 74 ? 17.187 -10.559 -16.164 1.00 84.25 74 PHE A C 1
ATOM 567 O O . PHE A 1 74 ? 18.381 -10.319 -16.310 1.00 84.25 74 PHE A O 1
ATOM 574 N N . GLU A 1 75 ? 16.692 -11.774 -16.405 1.00 82.62 75 GLU A N 1
ATOM 575 C CA . GLU A 1 75 ? 17.534 -12.900 -16.816 1.00 82.62 75 GLU A CA 1
ATOM 576 C C . GLU A 1 75 ? 18.260 -12.598 -18.133 1.00 82.62 75 GLU A C 1
ATOM 578 O O . GLU A 1 75 ? 17.656 -12.194 -19.122 1.00 82.62 75 GLU A O 1
ATOM 583 N N . GLY A 1 76 ? 19.589 -12.747 -18.132 1.00 82.94 76 GLY A N 1
ATOM 584 C CA . GLY A 1 76 ? 20.429 -12.424 -19.290 1.00 82.94 76 GLY A CA 1
ATOM 585 C C . GLY A 1 76 ? 20.639 -10.927 -19.556 1.00 82.94 76 GLY A C 1
ATOM 586 O O . GLY A 1 76 ? 21.408 -10.592 -20.451 1.00 82.94 76 GLY A O 1
ATOM 587 N N . ASN A 1 77 ? 20.036 -10.033 -18.764 1.00 84.38 77 ASN A N 1
ATOM 588 C CA . ASN A 1 77 ? 20.133 -8.576 -18.930 1.00 84.38 77 ASN A CA 1
ATOM 589 C C . ASN A 1 77 ? 21.115 -7.908 -17.950 1.00 84.38 77 ASN A C 1
ATOM 591 O O . ASN A 1 77 ? 21.077 -6.688 -17.758 1.00 84.38 77 ASN A O 1
ATOM 595 N N . GLN A 1 78 ? 22.001 -8.689 -17.322 1.00 85.06 78 GLN A N 1
ATOM 596 C CA . GLN A 1 78 ? 23.116 -8.136 -16.558 1.00 85.06 78 GLN A CA 1
ATOM 597 C C . GLN A 1 78 ? 24.185 -7.611 -17.512 1.00 85.06 78 GLN A C 1
ATOM 599 O O . GLN A 1 78 ? 24.629 -8.311 -18.419 1.00 85.06 78 GLN A O 1
ATOM 604 N N . ARG A 1 79 ? 24.613 -6.375 -17.287 1.00 85.75 79 ARG A N 1
ATOM 605 C CA . ARG A 1 79 ? 25.691 -5.722 -18.025 1.00 85.75 79 ARG A CA 1
ATOM 606 C C . ARG A 1 79 ? 27.040 -6.053 -17.389 1.00 85.75 79 ARG A C 1
ATOM 608 O O . ARG A 1 79 ? 27.116 -6.328 -16.192 1.00 85.75 79 ARG A O 1
ATOM 615 N N . ASP A 1 80 ? 28.115 -5.908 -18.161 1.00 87.19 80 ASP A N 1
ATOM 616 C CA . ASP A 1 80 ? 29.496 -6.131 -17.692 1.00 87.19 80 ASP A CA 1
ATOM 617 C C . ASP A 1 80 ? 29.895 -5.223 -16.515 1.00 87.19 80 ASP A C 1
ATOM 619 O O . ASP A 1 80 ? 30.765 -5.559 -15.715 1.00 87.19 80 ASP A O 1
ATOM 623 N N . ASP A 1 81 ? 29.238 -4.068 -16.388 1.00 84.19 81 ASP A N 1
ATOM 624 C CA . ASP A 1 81 ? 29.428 -3.116 -15.289 1.00 84.19 81 ASP A CA 1
ATOM 625 C C . ASP A 1 81 ? 28.637 -3.476 -14.011 1.00 84.19 81 ASP A C 1
ATOM 627 O O . ASP A 1 81 ? 28.670 -2.734 -13.029 1.00 84.19 81 ASP A O 1
ATOM 631 N N . GLY A 1 82 ? 27.935 -4.614 -14.007 1.00 81.31 82 GLY A N 1
ATOM 632 C CA . GLY A 1 82 ? 27.146 -5.113 -12.882 1.00 81.31 82 GLY A CA 1
ATOM 633 C C . GLY A 1 82 ? 25.742 -4.512 -12.759 1.00 81.31 82 GLY A C 1
ATOM 634 O O . GLY A 1 82 ? 24.972 -4.979 -11.915 1.00 81.31 82 GLY A O 1
ATOM 635 N N . ARG A 1 83 ? 25.386 -3.523 -13.592 1.00 84.62 83 ARG A N 1
ATOM 636 C CA . ARG A 1 83 ? 24.031 -2.955 -13.682 1.00 84.62 83 ARG A CA 1
ATOM 637 C C . ARG A 1 83 ? 23.126 -3.852 -14.518 1.00 84.62 83 ARG A C 1
ATOM 639 O O . ARG A 1 83 ? 23.600 -4.693 -15.279 1.00 84.62 83 ARG A O 1
ATOM 646 N N . TRP A 1 84 ? 21.819 -3.666 -14.398 1.00 84.56 84 TRP A N 1
ATOM 647 C CA . TRP A 1 84 ? 20.837 -4.498 -15.096 1.00 84.56 84 TRP A CA 1
ATOM 648 C C . TRP A 1 84 ? 19.983 -3.642 -16.006 1.00 84.56 84 TRP A C 1
ATOM 650 O O . TRP A 1 84 ? 19.671 -2.505 -15.674 1.00 84.56 84 TRP A O 1
ATOM 660 N N . TYR A 1 85 ? 19.636 -4.171 -17.168 1.00 88.12 85 TYR A N 1
ATOM 661 C CA . TYR A 1 85 ? 18.716 -3.517 -18.084 1.00 88.12 85 TYR A CA 1
ATOM 662 C C . TYR A 1 85 ? 17.307 -4.077 -17.882 1.00 88.12 85 TYR A C 1
ATOM 664 O O . TYR A 1 85 ? 17.123 -5.294 -17.905 1.00 88.12 85 TYR A O 1
ATOM 672 N N . ASP A 1 86 ? 16.327 -3.202 -17.667 1.00 89.31 86 ASP A N 1
ATOM 673 C CA . ASP A 1 86 ? 14.915 -3.575 -17.690 1.00 89.31 86 ASP A CA 1
ATOM 674 C C . ASP A 1 86 ? 14.360 -3.300 -19.100 1.00 89.31 86 ASP A C 1
ATOM 676 O O . ASP A 1 86 ? 14.193 -2.134 -19.475 1.00 89.31 86 ASP A O 1
ATOM 680 N N . PRO A 1 87 ? 14.078 -4.345 -19.900 1.00 89.25 87 PRO A N 1
ATOM 681 C CA . PRO A 1 87 ? 13.631 -4.180 -21.278 1.00 89.25 87 PRO A CA 1
ATOM 682 C C . PRO A 1 87 ? 12.217 -3.603 -21.391 1.00 89.25 87 PRO A C 1
ATOM 684 O O . PRO A 1 87 ? 11.864 -3.086 -22.445 1.00 89.25 87 PRO A O 1
ATOM 687 N N . ASP A 1 88 ? 11.402 -3.673 -20.336 1.00 87.56 88 ASP A N 1
ATOM 688 C CA . ASP A 1 88 ? 10.020 -3.190 -20.383 1.00 87.56 88 ASP A CA 1
ATOM 689 C C . ASP A 1 88 ? 9.921 -1.668 -20.243 1.00 87.56 88 ASP A C 1
ATOM 691 O O . ASP A 1 88 ? 8.924 -1.070 -20.648 1.00 87.56 88 ASP A O 1
ATOM 695 N N . ILE A 1 89 ? 10.938 -1.044 -19.649 1.00 88.12 89 ILE A N 1
ATOM 696 C CA . ILE A 1 89 ? 11.025 0.412 -19.454 1.00 88.12 89 ILE A CA 1
ATOM 697 C C . ILE A 1 89 ? 12.250 1.018 -20.136 1.00 88.12 89 ILE A C 1
ATOM 699 O O . ILE A 1 89 ? 12.437 2.229 -20.093 1.00 88.12 89 ILE A O 1
ATOM 703 N N . GLU A 1 90 ? 13.059 0.185 -20.786 1.00 89.31 90 GLU A N 1
ATOM 704 C CA . GLU A 1 90 ? 14.283 0.557 -21.488 1.00 89.31 90 GLU A CA 1
ATOM 705 C C . GLU A 1 90 ? 15.291 1.329 -20.611 1.00 89.31 90 GLU A C 1
ATOM 707 O O . GLU A 1 90 ? 16.054 2.161 -21.104 1.00 89.31 90 GLU A O 1
ATOM 712 N N . GLU A 1 91 ? 15.333 1.034 -19.308 1.00 87.12 91 GLU A N 1
ATOM 713 C CA . GLU A 1 91 ? 16.199 1.713 -18.337 1.00 87.12 91 GLU A CA 1
ATOM 714 C C . GLU A 1 91 ? 17.298 0.790 -17.793 1.00 87.12 91 GLU A C 1
ATOM 716 O O . GLU A 1 91 ? 17.133 -0.425 -17.660 1.00 87.12 91 GLU A O 1
ATOM 721 N N . VAL A 1 92 ? 18.450 1.385 -17.462 1.00 86.19 92 VAL A N 1
ATOM 722 C CA . VAL A 1 92 ? 19.531 0.703 -16.740 1.00 86.19 92 VAL A CA 1
ATOM 723 C C . VAL A 1 92 ? 19.375 0.984 -15.251 1.00 86.19 92 VAL A C 1
ATOM 725 O O . VAL A 1 92 ? 19.490 2.128 -14.817 1.00 86.19 92 VAL A O 1
ATOM 728 N N . ILE A 1 93 ? 19.174 -0.073 -14.475 1.00 80.31 93 ILE A N 1
ATOM 729 C CA . ILE A 1 93 ? 19.022 -0.033 -13.026 1.00 80.31 93 ILE A CA 1
ATOM 730 C C . ILE A 1 93 ? 20.392 -0.245 -12.384 1.00 80.31 93 ILE A C 1
ATOM 732 O O . ILE A 1 93 ? 21.053 -1.267 -12.605 1.00 80.31 93 ILE A O 1
ATOM 736 N N . ASP A 1 94 ? 20.822 0.736 -11.590 1.00 76.94 94 ASP A N 1
ATOM 737 C CA . ASP A 1 94 ? 22.048 0.654 -10.804 1.00 76.94 94 ASP A CA 1
ATOM 738 C C . ASP A 1 94 ? 21.756 0.092 -9.405 1.00 76.94 94 ASP A C 1
ATOM 740 O O . ASP A 1 94 ? 21.220 0.816 -8.569 1.00 76.94 94 ASP A O 1
ATOM 744 N N . PRO A 1 95 ? 22.149 -1.157 -9.106 1.00 65.50 95 PRO A N 1
ATOM 745 C CA . PRO A 1 95 ? 21.913 -1.741 -7.791 1.00 65.50 95 PRO A CA 1
ATOM 746 C C . PRO A 1 95 ? 22.626 -1.035 -6.634 1.00 65.50 95 PRO A C 1
ATOM 748 O O . PRO A 1 95 ? 22.246 -1.230 -5.490 1.00 65.50 95 PRO A O 1
ATOM 751 N N . LYS A 1 96 ? 23.684 -0.260 -6.900 1.00 61.12 96 LYS A N 1
ATOM 752 C CA . LYS A 1 96 ? 24.447 0.448 -5.858 1.00 61.12 96 LYS A CA 1
ATOM 753 C C . LYS A 1 96 ? 24.077 1.925 -5.753 1.00 61.12 96 LYS A C 1
ATOM 755 O O . LYS A 1 96 ? 24.502 2.587 -4.809 1.00 61.12 96 LYS A O 1
ATOM 760 N N . GLY A 1 97 ? 23.372 2.447 -6.755 1.00 54.47 97 GLY A N 1
ATOM 761 C CA . GLY A 1 97 ? 23.143 3.877 -6.949 1.00 54.47 97 GLY A CA 1
ATOM 762 C C . GLY A 1 97 ? 21.700 4.322 -6.742 1.00 54.47 97 GLY A C 1
ATOM 763 O O . GLY A 1 97 ? 21.461 5.518 -6.591 1.00 54.47 97 GLY A O 1
ATOM 764 N N . THR A 1 98 ? 20.733 3.404 -6.728 1.00 54.56 98 THR A N 1
ATOM 765 C CA . THR A 1 98 ? 19.339 3.762 -6.461 1.00 54.56 98 THR A CA 1
ATOM 766 C C . THR A 1 98 ? 19.080 3.748 -4.961 1.00 54.56 98 THR A C 1
ATOM 768 O O . THR A 1 98 ? 19.051 2.685 -4.351 1.00 54.56 98 THR A O 1
ATOM 771 N N . SER A 1 99 ? 18.829 4.922 -4.379 1.00 51.84 99 SER A N 1
ATOM 772 C CA . SER A 1 99 ? 18.247 5.057 -3.035 1.00 51.84 99 SER A CA 1
ATOM 773 C C . SER A 1 99 ? 16.868 4.402 -2.906 1.00 51.84 99 SER A C 1
ATOM 775 O O . SER A 1 99 ? 16.384 4.225 -1.795 1.00 51.84 99 SER A O 1
ATOM 777 N N . ASP A 1 100 ? 16.246 4.067 -4.039 1.00 48.56 100 ASP A N 1
ATOM 778 C CA . ASP A 1 100 ? 14.804 3.863 -4.117 1.00 48.56 100 ASP A CA 1
ATOM 779 C C . ASP A 1 100 ? 14.401 2.396 -4.317 1.00 48.56 100 ASP A C 1
ATOM 781 O O . ASP A 1 100 ? 13.235 2.071 -4.126 1.00 48.56 100 ASP A O 1
ATOM 785 N N . VAL A 1 101 ? 15.310 1.502 -4.736 1.00 56.62 101 VAL A N 1
ATOM 786 C CA . VAL A 1 101 ? 14.932 0.120 -5.083 1.00 56.62 101 VAL A CA 1
ATOM 787 C C . VAL A 1 101 ? 16.090 -0.863 -4.890 1.00 56.62 101 VAL A C 1
ATOM 789 O O . VAL A 1 101 ? 16.921 -1.039 -5.784 1.00 56.62 101 VAL A O 1
ATOM 792 N N . ASP A 1 102 ? 16.112 -1.574 -3.761 1.00 64.31 102 ASP A N 1
ATOM 793 C CA . ASP A 1 102 ? 17.021 -2.710 -3.570 1.00 64.31 102 ASP A CA 1
ATOM 794 C C . ASP A 1 102 ? 16.436 -3.972 -4.224 1.00 64.31 102 ASP A C 1
ATOM 796 O O . ASP A 1 102 ? 15.957 -4.904 -3.588 1.00 64.31 102 ASP A O 1
ATOM 800 N N . TRP A 1 103 ? 16.398 -3.999 -5.555 1.00 71.94 103 TRP A N 1
ATOM 801 C CA . TRP A 1 103 ? 15.901 -5.174 -6.278 1.00 71.94 103 TRP A CA 1
ATOM 802 C C . TRP A 1 103 ? 16.801 -6.408 -6.058 1.00 71.94 103 TRP A C 1
ATOM 804 O O . TRP A 1 103 ? 16.359 -7.534 -6.322 1.00 71.94 103 TRP A O 1
ATOM 814 N N . GLN A 1 104 ? 18.046 -6.215 -5.588 1.00 71.88 104 GLN A N 1
ATOM 815 C CA . GLN A 1 104 ? 18.940 -7.311 -5.207 1.00 71.88 104 GLN A CA 1
ATOM 816 C C . GLN A 1 104 ? 18.411 -8.038 -3.978 1.00 71.88 104 GLN A C 1
ATOM 818 O O . GLN A 1 104 ? 18.459 -9.268 -3.975 1.00 71.88 104 GLN A O 1
ATOM 823 N N . ASP A 1 105 ? 17.754 -7.336 -3.048 1.00 76.06 105 ASP A N 1
ATOM 824 C CA . ASP A 1 105 ? 17.068 -7.975 -1.922 1.00 76.06 105 ASP A CA 1
ATOM 825 C C . ASP A 1 105 ? 16.080 -9.055 -2.375 1.00 76.06 105 ASP A C 1
ATOM 827 O O . ASP A 1 105 ? 15.935 -10.067 -1.699 1.00 76.06 105 ASP A O 1
ATOM 831 N N . CYS A 1 106 ? 15.406 -8.915 -3.526 1.00 80.00 106 CYS A N 1
ATOM 832 C CA . CYS A 1 106 ? 14.509 -9.972 -4.014 1.00 80.00 106 CYS A CA 1
ATOM 833 C C . CYS A 1 106 ? 15.249 -11.262 -4.432 1.00 80.00 106 CYS A C 1
ATOM 835 O O . CYS A 1 106 ? 14.603 -12.307 -4.569 1.00 80.00 106 CYS A O 1
ATOM 837 N N . LYS A 1 107 ? 16.564 -11.193 -4.684 1.00 75.31 107 LYS A N 1
ATOM 838 C CA . LYS A 1 107 ? 17.441 -12.315 -5.065 1.00 75.31 107 LYS A CA 1
ATOM 839 C C . LYS A 1 107 ? 18.365 -12.772 -3.932 1.00 75.31 107 LYS A C 1
ATOM 841 O O . LYS A 1 107 ? 18.997 -13.822 -4.066 1.00 75.31 107 LYS A O 1
ATOM 846 N N . ASP A 1 108 ? 18.451 -12.007 -2.853 1.00 71.56 108 ASP A N 1
ATOM 847 C CA . ASP A 1 108 ? 19.360 -12.279 -1.752 1.00 71.56 108 ASP A CA 1
ATOM 848 C C . ASP A 1 108 ? 19.016 -13.563 -0.995 1.00 71.56 108 ASP A C 1
ATOM 850 O O . ASP A 1 108 ? 17.872 -14.010 -0.915 1.00 71.56 108 ASP A O 1
ATOM 854 N N . PHE A 1 109 ? 20.046 -14.168 -0.397 1.00 59.66 109 PHE A N 1
ATOM 855 C CA . PHE A 1 109 ? 19.904 -15.394 0.392 1.00 59.66 109 PHE A CA 1
ATOM 856 C C . PHE A 1 109 ? 19.109 -15.175 1.692 1.00 59.66 109 PHE A C 1
ATOM 858 O O . PHE A 1 109 ? 18.519 -16.112 2.229 1.00 59.66 109 PHE A O 1
ATOM 865 N N . LEU A 1 110 ? 19.099 -13.942 2.210 1.00 65.69 110 LEU A N 1
ATOM 866 C CA . LEU A 1 110 ? 18.354 -13.532 3.404 1.00 65.69 110 LEU A CA 1
ATOM 867 C C . LEU A 1 110 ? 17.563 -12.254 3.100 1.00 65.69 110 LEU A C 1
ATOM 869 O O . LEU A 1 110 ? 17.930 -11.190 3.599 1.00 65.69 110 LEU A O 1
ATOM 873 N N . PRO A 1 111 ? 16.513 -12.353 2.276 1.00 72.38 111 PRO A N 1
ATOM 874 C CA . PRO A 1 111 ? 15.855 -11.189 1.715 1.00 72.38 111 PRO A CA 1
ATOM 875 C C . PRO A 1 111 ? 15.033 -10.446 2.775 1.00 72.38 111 PRO A C 1
ATOM 877 O O . PRO A 1 111 ? 14.340 -11.065 3.591 1.00 72.38 111 PRO A O 1
ATOM 880 N N . THR A 1 112 ? 15.097 -9.115 2.756 1.00 75.25 112 THR A N 1
ATOM 881 C CA . THR A 1 112 ? 14.322 -8.239 3.653 1.00 75.25 112 THR A CA 1
ATOM 882 C C . THR A 1 112 ? 13.144 -7.550 2.974 1.00 75.25 112 THR A C 1
ATOM 884 O O . THR A 1 112 ? 12.182 -7.173 3.641 1.00 75.25 112 THR A O 1
ATOM 887 N N . THR A 1 113 ? 13.181 -7.459 1.649 1.00 83.12 113 THR A N 1
ATOM 888 C CA . THR A 1 113 ? 12.154 -6.811 0.832 1.00 83.12 113 THR A CA 1
ATOM 889 C C . THR A 1 113 ? 11.086 -7.817 0.396 1.00 83.12 113 THR A C 1
ATOM 891 O O . THR A 1 113 ? 11.402 -8.895 -0.112 1.00 83.12 113 THR A O 1
ATOM 894 N N . PHE A 1 114 ? 9.806 -7.489 0.612 1.00 87.56 114 PHE A N 1
ATOM 895 C CA . PHE A 1 114 ? 8.665 -8.326 0.198 1.00 87.56 114 PHE A CA 1
ATOM 896 C C . PHE A 1 114 ? 8.248 -8.045 -1.246 1.00 87.56 114 PHE A C 1
ATOM 898 O O . PHE A 1 114 ? 7.957 -8.964 -2.018 1.00 87.56 114 PHE A O 1
ATOM 905 N N . ALA A 1 115 ? 8.214 -6.764 -1.590 1.00 90.62 115 ALA A N 1
ATOM 906 C CA . ALA A 1 115 ? 7.896 -6.225 -2.893 1.00 90.62 115 ALA A CA 1
ATOM 907 C C . ALA A 1 115 ? 8.522 -4.825 -3.007 1.00 90.62 115 ALA A C 1
ATOM 909 O O . ALA A 1 115 ? 9.040 -4.309 -2.020 1.00 90.62 115 ALA A O 1
ATOM 910 N N . TYR A 1 116 ? 8.528 -4.255 -4.208 1.00 90.56 116 TYR A N 1
ATOM 911 C CA . TYR A 1 116 ? 8.914 -2.863 -4.417 1.00 90.56 116 TYR A CA 1
ATOM 912 C C . TYR A 1 116 ? 8.163 -2.253 -5.596 1.00 90.56 116 TYR A C 1
ATOM 914 O O . TYR A 1 116 ? 7.733 -2.959 -6.519 1.00 90.56 116 TYR A O 1
ATOM 922 N N . THR A 1 117 ? 8.102 -0.924 -5.615 1.00 91.50 117 THR A N 1
ATOM 923 C CA . THR A 1 117 ? 7.477 -0.149 -6.684 1.00 91.50 117 THR A CA 1
ATOM 924 C C . THR A 1 117 ? 8.478 0.772 -7.359 1.00 91.50 117 THR A C 1
ATOM 926 O O . THR A 1 117 ? 9.280 1.439 -6.716 1.00 91.50 117 THR A O 1
ATOM 929 N N . HIS A 1 118 ? 8.403 0.850 -8.684 1.00 89.94 118 HIS A N 1
ATOM 930 C CA . HIS A 1 118 ? 9.215 1.746 -9.490 1.00 89.94 118 HIS A CA 1
ATOM 931 C C . HIS A 1 118 ? 8.333 2.609 -10.402 1.00 89.94 118 HIS A C 1
ATOM 933 O O . HIS A 1 118 ? 7.414 2.120 -11.063 1.00 89.94 118 HIS A O 1
ATOM 939 N N . ASN A 1 119 ? 8.615 3.913 -10.453 1.00 91.25 119 ASN A N 1
ATOM 940 C CA . ASN A 1 119 ? 7.911 4.886 -11.295 1.00 91.25 119 ASN A CA 1
ATOM 941 C C . ASN A 1 119 ? 8.873 5.485 -12.339 1.00 91.25 119 ASN A C 1
ATOM 943 O O . ASN A 1 119 ? 9.328 6.620 -12.165 1.00 91.25 119 ASN A O 1
ATOM 947 N N . PRO A 1 120 ? 9.172 4.755 -13.428 1.00 85.94 120 PRO A N 1
ATOM 948 C CA . PRO A 1 120 ? 10.230 5.120 -14.367 1.00 85.94 120 PRO A CA 1
ATOM 949 C C . PRO A 1 120 ? 9.952 6.452 -15.064 1.00 85.94 120 PRO A C 1
ATOM 951 O O . PRO A 1 120 ? 8.808 6.762 -15.422 1.00 85.94 120 PRO A O 1
ATOM 954 N N . ARG A 1 121 ? 10.976 7.289 -15.244 1.00 82.81 121 ARG A N 1
ATOM 955 C CA . ARG A 1 121 ? 10.781 8.650 -15.769 1.00 82.81 121 ARG A CA 1
ATOM 956 C C . ARG A 1 121 ? 10.505 8.594 -17.270 1.00 82.81 121 ARG A C 1
ATOM 958 O O . ARG A 1 121 ? 11.262 8.023 -18.035 1.00 82.81 121 ARG A O 1
ATOM 965 N N . GLY A 1 122 ? 9.424 9.239 -17.709 1.00 83.69 122 GLY A N 1
ATOM 966 C CA . GLY A 1 122 ? 9.038 9.262 -19.127 1.00 83.69 122 GLY A CA 1
ATOM 967 C C . GLY A 1 122 ? 8.309 8.004 -19.611 1.00 83.69 122 GLY A C 1
ATOM 968 O O . GLY A 1 122 ? 7.807 7.997 -20.733 1.00 83.69 122 GLY A O 1
ATOM 969 N N . GLN A 1 123 ? 8.169 6.986 -18.759 1.00 85.44 123 GLN A N 1
ATOM 970 C CA . GLN A 1 123 ? 7.408 5.784 -19.072 1.00 85.44 123 GLN A CA 1
ATOM 971 C C . GLN A 1 123 ? 5.935 5.915 -18.720 1.00 85.44 123 GLN A C 1
ATOM 973 O O . GLN A 1 123 ? 5.552 6.597 -17.771 1.00 85.44 123 GLN A O 1
ATOM 978 N N . LYS A 1 124 ? 5.096 5.219 -19.489 1.00 86.81 124 LYS A N 1
ATOM 979 C CA . LYS A 1 124 ? 3.641 5.318 -19.362 1.00 86.81 124 LYS A CA 1
ATOM 980 C C . LYS A 1 124 ? 3.067 4.560 -18.176 1.00 86.81 124 LYS A C 1
ATOM 982 O O . LYS A 1 124 ? 1.885 4.692 -17.979 1.00 86.81 124 LYS A O 1
ATOM 987 N N . PHE A 1 125 ? 3.809 3.779 -17.404 1.00 92.25 125 PHE A N 1
ATOM 988 C CA . PHE A 1 125 ? 3.212 2.951 -16.349 1.00 92.25 125 PHE A CA 1
ATOM 989 C C . PHE A 1 125 ? 4.118 2.854 -15.130 1.00 92.25 125 PHE A C 1
ATOM 991 O O . PHE A 1 125 ? 5.303 3.191 -15.196 1.00 92.25 125 PHE A O 1
ATOM 998 N N . SER A 1 126 ? 3.536 2.492 -13.992 1.00 94.00 126 SER A N 1
ATOM 999 C CA . SER A 1 126 ? 4.271 2.123 -12.780 1.00 94.00 126 SER A CA 1
ATOM 1000 C C . SER A 1 126 ? 4.595 0.630 -12.821 1.00 94.00 126 SER A C 1
ATOM 1002 O O . SER A 1 126 ? 3.854 -0.150 -13.411 1.00 94.00 126 SER A O 1
ATOM 1004 N N . GLN A 1 127 ? 5.677 0.202 -12.189 1.00 93.06 127 GLN A N 1
ATOM 1005 C CA . GLN A 1 127 ? 6.027 -1.209 -12.050 1.00 93.06 127 GLN A CA 1
ATOM 1006 C C . GLN A 1 127 ? 5.943 -1.613 -10.582 1.00 93.06 127 GLN A C 1
ATOM 1008 O O . GLN A 1 127 ? 6.454 -0.894 -9.732 1.00 93.06 127 GLN A O 1
ATOM 1013 N N . VAL A 1 128 ? 5.353 -2.768 -10.296 1.00 93.12 128 VAL A N 1
ATOM 1014 C CA . VAL A 1 128 ? 5.406 -3.414 -8.979 1.00 93.12 128 VAL A CA 1
ATOM 1015 C C . VAL A 1 128 ? 6.092 -4.761 -9.151 1.00 93.12 128 VAL A C 1
ATOM 1017 O O . VAL A 1 128 ? 5.667 -5.575 -9.969 1.00 93.12 128 VAL A O 1
ATOM 1020 N N . GLN A 1 129 ? 7.150 -5.016 -8.391 1.00 92.12 129 GLN A N 1
ATOM 1021 C CA . GLN A 1 129 ? 7.782 -6.326 -8.292 1.00 92.12 129 GLN A CA 1
ATOM 1022 C C . GLN A 1 129 ? 7.370 -6.978 -6.982 1.00 92.12 129 GLN A C 1
ATOM 1024 O O . GLN A 1 129 ? 7.677 -6.455 -5.920 1.00 92.12 129 GLN A O 1
ATOM 1029 N N . ILE A 1 130 ? 6.786 -8.169 -7.046 1.00 91.81 130 ILE A N 1
ATOM 1030 C CA . ILE A 1 130 ? 6.630 -9.032 -5.875 1.00 91.81 130 ILE A CA 1
ATOM 1031 C C . ILE A 1 130 ? 7.845 -9.955 -5.822 1.00 91.81 130 ILE A C 1
ATOM 1033 O O . ILE A 1 130 ? 8.121 -10.657 -6.800 1.00 91.81 130 ILE A O 1
ATOM 1037 N N . CYS A 1 131 ? 8.589 -9.980 -4.715 1.00 89.88 131 CYS A N 1
ATOM 1038 C CA . CYS A 1 131 ? 9.758 -10.849 -4.635 1.00 89.88 131 CYS A CA 1
ATOM 1039 C C . CYS A 1 131 ? 9.326 -12.334 -4.680 1.00 89.88 131 CYS A C 1
ATOM 1041 O O . CYS A 1 131 ? 8.408 -12.731 -3.950 1.00 89.88 131 CYS A O 1
ATOM 1043 N N . PRO A 1 132 ? 9.989 -13.195 -5.481 1.00 89.38 132 PRO A N 1
ATOM 1044 C CA . PRO A 1 132 ? 9.564 -14.587 -5.661 1.00 89.38 132 PRO A CA 1
ATOM 1045 C C . PRO A 1 132 ? 9.493 -15.390 -4.360 1.00 89.38 132 PRO A C 1
ATOM 1047 O O . PRO A 1 132 ? 8.585 -16.201 -4.176 1.00 89.38 132 PRO A O 1
ATOM 1050 N N . TRP A 1 133 ? 10.429 -15.152 -3.436 1.00 86.00 133 TRP A N 1
ATOM 1051 C CA . TRP A 1 133 ? 10.458 -15.825 -2.139 1.00 86.00 133 TRP A CA 1
ATOM 1052 C C . TRP A 1 133 ? 9.206 -15.494 -1.306 1.00 86.00 133 TRP A C 1
ATOM 1054 O O . TRP A 1 133 ? 8.620 -16.387 -0.690 1.00 86.00 133 TRP A O 1
ATOM 1064 N N . PHE A 1 134 ? 8.762 -14.230 -1.328 1.00 87.06 134 PHE A N 1
ATOM 1065 C CA . PHE A 1 134 ? 7.599 -13.763 -0.578 1.00 87.06 134 PHE A CA 1
ATOM 1066 C C . PHE A 1 134 ? 6.320 -14.313 -1.198 1.00 87.06 134 PHE A C 1
ATOM 1068 O O . PHE A 1 134 ? 5.455 -14.821 -0.485 1.00 87.06 134 PHE A O 1
ATOM 1075 N N . LEU A 1 135 ? 6.236 -14.317 -2.532 1.00 86.75 135 LEU A N 1
ATOM 1076 C CA . LEU A 1 135 ? 5.127 -14.937 -3.249 1.00 86.75 135 LEU A CA 1
ATOM 1077 C C . LEU A 1 135 ? 5.043 -16.447 -2.976 1.00 86.75 135 LEU A C 1
ATOM 1079 O O . LEU A 1 135 ? 3.951 -16.973 -2.771 1.00 86.75 135 LEU A O 1
ATOM 1083 N N . GLY A 1 136 ? 6.182 -17.144 -2.936 1.00 84.31 136 GLY A N 1
ATOM 1084 C CA . GLY A 1 136 ? 6.256 -18.559 -2.569 1.00 84.31 136 GLY A CA 1
ATOM 1085 C C . GLY A 1 136 ? 5.779 -18.816 -1.137 1.00 84.31 136 GLY A C 1
ATOM 1086 O O . GLY A 1 136 ? 4.987 -19.731 -0.904 1.00 84.31 136 GLY A O 1
ATOM 1087 N N . TRP A 1 137 ? 6.193 -17.972 -0.188 1.00 83.06 137 TRP A N 1
ATOM 1088 C CA . TRP A 1 137 ? 5.709 -18.015 1.193 1.00 83.06 137 TRP A CA 1
ATOM 1089 C C . TRP A 1 137 ? 4.194 -17.771 1.283 1.00 83.06 137 TRP A C 1
ATOM 1091 O O . TRP A 1 137 ? 3.495 -18.540 1.947 1.00 83.06 137 TRP A O 1
ATOM 1101 N N . ALA A 1 138 ? 3.680 -16.758 0.577 1.00 81.69 138 ALA A N 1
ATOM 1102 C CA . ALA A 1 138 ? 2.266 -16.387 0.575 1.00 81.69 138 ALA A CA 1
ATOM 1103 C C . ALA A 1 138 ? 1.376 -17.471 -0.058 1.00 81.69 138 ALA A C 1
ATOM 1105 O O . ALA A 1 138 ? 0.331 -17.808 0.494 1.00 81.69 138 ALA A O 1
ATOM 1106 N N . LYS A 1 139 ? 1.806 -18.067 -1.181 1.00 76.00 139 LYS A N 1
ATOM 1107 C CA . LYS A 1 139 ? 1.100 -19.168 -1.864 1.00 76.00 139 LYS A CA 1
ATOM 1108 C C . LYS A 1 139 ? 1.106 -20.466 -1.056 1.00 76.00 139 LYS A C 1
ATOM 1110 O O . LYS A 1 139 ? 0.152 -21.233 -1.114 1.00 76.00 139 LYS A O 1
ATOM 1115 N N . GLY A 1 140 ? 2.179 -20.738 -0.316 1.00 67.25 140 GLY A N 1
ATOM 1116 C CA . GLY A 1 140 ? 2.380 -22.013 0.374 1.00 67.25 140 GLY A CA 1
ATOM 1117 C C . GLY A 1 140 ? 1.546 -22.223 1.643 1.00 67.25 140 GLY A C 1
ATOM 1118 O O . GLY A 1 140 ? 1.784 -23.208 2.348 1.00 67.25 140 GLY A O 1
ATOM 1119 N N . LYS A 1 141 ? 0.638 -21.306 2.005 1.00 61.69 141 LYS A N 1
ATOM 1120 C CA . LYS A 1 141 ? -0.055 -21.331 3.301 1.00 61.69 141 LYS A CA 1
ATOM 1121 C C . LYS A 1 141 ? -1.509 -20.860 3.199 1.00 61.69 141 LYS A C 1
ATOM 1123 O O . LYS A 1 141 ? -1.782 -19.670 3.283 1.00 61.69 141 LYS A O 1
ATOM 1128 N N . GLU A 1 142 ? -2.445 -21.804 3.173 1.00 56.38 142 GLU A N 1
ATOM 1129 C CA . GLU A 1 142 ? -3.855 -21.520 3.469 1.00 56.38 142 GLU A CA 1
ATOM 1130 C C . GLU A 1 142 ? -4.015 -21.119 4.953 1.00 56.38 142 GLU A C 1
ATOM 1132 O O . GLU A 1 142 ? -3.255 -21.553 5.835 1.00 56.38 142 GLU A O 1
ATOM 1137 N N . PHE A 1 143 ? -4.955 -20.215 5.233 1.00 56.66 143 PHE A N 1
ATOM 1138 C CA . PHE A 1 143 ? -5.324 -19.795 6.585 1.00 56.66 143 PHE A CA 1
ATOM 1139 C C . PHE A 1 143 ? -6.713 -20.347 6.877 1.00 56.66 143 PHE A C 1
ATOM 1141 O O . PHE A 1 143 ? -7.683 -19.892 6.284 1.00 56.66 143 PHE A O 1
ATOM 1148 N N . ASN A 1 144 ? -6.796 -21.318 7.785 1.00 58.31 144 ASN A N 1
ATOM 1149 C CA . ASN A 1 144 ? -8.062 -21.980 8.095 1.00 58.31 144 ASN A CA 1
ATOM 1150 C C . ASN A 1 144 ? -8.721 -21.396 9.351 1.00 58.31 144 ASN A C 1
ATOM 1152 O O . ASN A 1 144 ? -9.925 -21.544 9.537 1.00 58.31 144 ASN A O 1
ATOM 1156 N N . SER A 1 145 ? -7.954 -20.720 10.214 1.00 65.00 145 SER A N 1
ATOM 1157 C CA . SER A 1 145 ? -8.467 -20.127 11.449 1.00 65.00 145 SER A CA 1
ATOM 1158 C C . SER A 1 145 ? -7.721 -18.861 11.887 1.00 65.00 145 SER A C 1
ATOM 1160 O O . SER A 1 145 ? -6.623 -18.537 11.432 1.00 65.00 145 SER A O 1
ATOM 1162 N N . TRP A 1 146 ? -8.320 -18.133 12.828 1.00 64.81 146 TRP A N 1
ATOM 1163 C CA . TRP A 1 146 ? -7.720 -16.947 13.441 1.00 64.81 146 TRP A CA 1
ATOM 1164 C C . TRP A 1 146 ? -6.556 -17.281 14.389 1.00 64.81 146 TRP A C 1
ATOM 1166 O O . TRP A 1 146 ? -5.570 -16.543 14.473 1.00 64.81 146 TRP A O 1
ATOM 1176 N N . GLU A 1 147 ? -6.637 -18.424 15.066 1.00 68.19 147 GLU A N 1
ATOM 1177 C CA . GLU A 1 147 ? -5.546 -18.961 15.882 1.00 68.19 147 GLU A CA 1
ATOM 1178 C C . GLU A 1 147 ? -4.311 -19.248 15.018 1.00 68.19 147 GLU A C 1
ATOM 1180 O O . GLU A 1 147 ? -3.183 -18.982 15.451 1.00 68.19 147 GLU A O 1
ATOM 1185 N N . ASP A 1 148 ? -4.512 -19.660 13.757 1.00 66.56 148 ASP A N 1
ATOM 1186 C CA . ASP A 1 148 ? -3.424 -19.801 12.787 1.00 66.56 148 ASP A CA 1
ATOM 1187 C C . ASP A 1 148 ? -2.759 -18.460 12.485 1.00 66.56 148 ASP A C 1
ATOM 1189 O O . ASP A 1 148 ? -1.540 -18.415 12.351 1.00 66.56 148 ASP A O 1
ATOM 1193 N N . VAL A 1 149 ? -3.510 -17.357 12.401 1.00 64.62 149 VAL A N 1
ATOM 1194 C CA . VAL A 1 149 ? -2.937 -16.026 12.134 1.00 64.62 149 VAL A CA 1
ATOM 1195 C C . VAL A 1 149 ? -2.060 -15.568 13.299 1.00 64.62 149 VAL A C 1
ATOM 1197 O O . VAL A 1 149 ? -0.928 -15.136 13.083 1.00 64.62 149 VAL A O 1
ATOM 1200 N N . GLN A 1 150 ? -2.528 -15.714 14.542 1.00 67.00 150 GLN A N 1
ATOM 1201 C CA . GLN A 1 150 ? -1.739 -15.343 15.725 1.00 67.00 150 GLN A CA 1
ATOM 1202 C C . GLN A 1 150 ? -0.505 -16.233 15.906 1.00 67.00 150 GLN A C 1
ATOM 1204 O O . GLN A 1 150 ? 0.583 -15.750 16.230 1.00 67.00 150 GLN A O 1
ATOM 1209 N N . THR A 1 151 ? -0.658 -17.538 15.683 1.00 66.56 151 THR A N 1
ATOM 1210 C CA . THR A 1 151 ? 0.447 -18.499 15.747 1.00 66.56 151 THR A CA 1
ATOM 1211 C C . THR A 1 151 ? 1.454 -18.230 14.633 1.00 66.56 151 THR A C 1
ATOM 1213 O O . THR A 1 151 ? 2.656 -18.225 14.882 1.00 66.56 151 THR A O 1
ATOM 1216 N N . LYS A 1 152 ? 0.995 -17.903 13.422 1.00 65.50 152 LYS A N 1
ATOM 1217 C CA . LYS A 1 152 ? 1.870 -17.555 12.299 1.00 65.50 152 LYS A CA 1
ATOM 1218 C C . LYS A 1 152 ? 2.542 -16.202 12.461 1.00 65.50 152 LYS A C 1
ATOM 1220 O O . LYS A 1 152 ? 3.682 -16.103 12.045 1.00 65.50 152 LYS A O 1
ATOM 1225 N N . ALA A 1 153 ? 1.935 -15.203 13.103 1.00 64.81 153 ALA A N 1
ATOM 1226 C CA . ALA A 1 153 ? 2.653 -13.977 13.462 1.00 64.81 153 ALA A CA 1
ATOM 1227 C C . ALA A 1 153 ? 3.888 -14.319 14.315 1.00 64.81 153 ALA A C 1
ATOM 1229 O O . ALA A 1 153 ? 4.989 -13.851 14.041 1.00 64.81 153 ALA A O 1
ATOM 1230 N N . LYS A 1 154 ? 3.741 -15.240 15.278 1.00 66.12 154 LYS A N 1
ATOM 1231 C CA . LYS A 1 154 ? 4.865 -15.757 16.076 1.00 66.12 154 LYS A CA 1
ATOM 1232 C C . LYS A 1 154 ? 5.860 -16.569 15.237 1.00 66.12 154 LYS A C 1
ATOM 1234 O O . LYS A 1 154 ? 7.060 -16.382 15.401 1.00 66.12 154 LYS A O 1
ATOM 1239 N N . VAL A 1 155 ? 5.390 -17.438 14.335 1.00 66.25 155 VAL A N 1
ATOM 1240 C CA . VAL A 1 155 ? 6.261 -18.249 13.458 1.00 66.25 155 VAL A CA 1
ATOM 1241 C C . VAL A 1 155 ? 6.997 -17.390 12.436 1.00 66.25 155 VAL A C 1
ATOM 1243 O O . VAL A 1 155 ? 8.167 -17.632 12.195 1.00 66.25 155 VAL A O 1
ATOM 1246 N N . PHE A 1 156 ? 6.361 -16.378 11.855 1.00 67.00 156 PHE A N 1
ATOM 1247 C CA . PHE A 1 156 ? 6.989 -15.423 10.949 1.00 67.00 156 PHE A CA 1
ATOM 1248 C C . PHE A 1 156 ? 8.037 -14.600 11.696 1.00 67.00 156 PHE A C 1
ATOM 1250 O O . PHE A 1 156 ? 9.178 -14.513 11.249 1.00 67.00 156 PHE A O 1
ATOM 1257 N N . ASN A 1 157 ? 7.690 -14.121 12.898 1.00 64.81 157 ASN A N 1
ATOM 1258 C CA . ASN A 1 157 ? 8.647 -13.482 13.794 1.00 64.81 157 ASN A CA 1
ATOM 1259 C C . ASN A 1 157 ? 9.833 -14.400 14.141 1.00 64.81 157 ASN A C 1
ATOM 1261 O O . ASN A 1 157 ? 10.926 -13.895 14.364 1.00 64.81 157 ASN A O 1
ATOM 1265 N N . TRP A 1 158 ? 9.649 -15.723 14.163 1.00 60.69 158 TRP A N 1
ATOM 1266 C CA . TRP A 1 158 ? 10.724 -16.695 14.384 1.00 60.69 158 TRP A CA 1
ATOM 1267 C C . TRP A 1 158 ? 11.522 -17.041 13.116 1.00 60.69 158 TRP A C 1
ATOM 1269 O O . TRP A 1 158 ? 12.736 -17.200 13.194 1.00 60.69 158 TRP A O 1
ATOM 1279 N N . ALA A 1 159 ? 10.853 -17.177 11.968 1.00 60.12 159 ALA A N 1
ATOM 1280 C CA . ALA A 1 159 ? 11.418 -17.656 10.706 1.00 60.12 159 ALA A CA 1
ATOM 1281 C C . ALA A 1 159 ? 12.176 -16.569 9.945 1.00 60.12 159 ALA A C 1
ATOM 1283 O O . ALA A 1 159 ? 13.105 -16.881 9.203 1.00 60.12 159 ALA A O 1
ATOM 1284 N N . VAL A 1 160 ? 11.824 -15.301 10.162 1.00 62.88 160 VAL A N 1
ATOM 1285 C CA . VAL A 1 160 ? 12.577 -14.168 9.625 1.00 62.88 160 VAL A CA 1
ATOM 1286 C C . VAL A 1 160 ? 13.065 -13.284 10.771 1.00 62.88 160 VAL A C 1
ATOM 1288 O O . VAL A 1 160 ? 12.691 -12.116 10.874 1.00 62.88 160 VAL A O 1
ATOM 1291 N N . PRO A 1 161 ? 13.914 -13.829 11.666 1.00 53.00 161 PRO A N 1
ATOM 1292 C CA . PRO A 1 161 ? 14.271 -13.167 12.908 1.00 53.00 161 PRO A CA 1
ATOM 1293 C C . PRO A 1 161 ? 15.020 -11.859 12.662 1.00 53.00 161 PRO A C 1
ATOM 1295 O O . PRO A 1 161 ? 14.949 -10.992 13.509 1.00 53.00 161 PRO A O 1
ATOM 1298 N N . LYS A 1 162 ? 15.672 -11.658 11.505 1.00 56.12 162 LYS A N 1
ATOM 1299 C CA . LYS A 1 162 ? 16.268 -10.360 11.138 1.00 56.12 162 LYS A CA 1
ATOM 1300 C C . LYS A 1 162 ? 15.232 -9.265 10.861 1.00 56.12 162 LYS A C 1
ATOM 1302 O O . LYS A 1 162 ? 15.482 -8.119 11.204 1.00 56.12 162 LYS A O 1
ATOM 1307 N N . LEU A 1 163 ? 14.069 -9.601 10.295 1.00 55.84 163 LEU A N 1
ATOM 1308 C CA . LEU A 1 163 ? 12.983 -8.629 10.096 1.00 55.84 163 LEU A CA 1
ATOM 1309 C C . LEU A 1 163 ? 12.330 -8.230 11.424 1.00 55.84 163 LEU A C 1
ATOM 1311 O O . LEU A 1 163 ? 11.740 -7.160 11.536 1.00 55.84 163 LEU A O 1
ATOM 1315 N N . THR A 1 164 ? 12.439 -9.088 12.437 1.00 52.47 164 THR A N 1
ATOM 1316 C CA . THR A 1 164 ? 11.668 -8.987 13.683 1.00 52.47 164 THR A CA 1
ATOM 1317 C C . THR A 1 164 ? 12.547 -8.831 14.924 1.00 52.47 164 THR A C 1
ATOM 1319 O O . THR A 1 164 ? 12.016 -8.610 16.013 1.00 52.47 164 THR A O 1
ATOM 1322 N N . SER A 1 165 ? 13.883 -8.836 14.776 1.00 44.97 165 SER A N 1
ATOM 1323 C CA . SER A 1 165 ? 14.920 -8.756 15.831 1.00 44.97 165 SER A CA 1
ATOM 1324 C C . SER A 1 165 ? 14.968 -7.433 16.608 1.00 44.97 165 SER A C 1
ATOM 1326 O O . SER A 1 165 ? 15.944 -7.128 17.287 1.00 44.97 165 SER A O 1
ATOM 1328 N N . GLY A 1 166 ? 13.892 -6.660 16.551 1.00 50.41 166 GLY A N 1
ATOM 1329 C CA . GLY A 1 166 ? 13.618 -5.506 17.401 1.00 50.41 166 GLY A CA 1
ATOM 1330 C C . GLY A 1 166 ? 12.141 -5.102 17.419 1.00 50.41 166 GLY A C 1
ATOM 1331 O O . GLY A 1 166 ? 11.777 -4.204 18.177 1.00 50.41 166 GLY A O 1
ATOM 1332 N N . TRP A 1 167 ? 11.282 -5.755 16.621 1.00 58.28 167 TRP A N 1
ATOM 1333 C CA . TRP A 1 167 ? 9.884 -5.373 16.441 1.00 58.28 167 TRP A CA 1
ATOM 1334 C C . TRP A 1 167 ? 8.973 -6.586 16.225 1.00 58.28 167 TRP A C 1
ATOM 1336 O O . TRP A 1 167 ? 8.936 -7.144 15.129 1.00 58.28 167 TRP A O 1
ATOM 1346 N N . PRO A 1 168 ? 8.208 -7.022 17.237 1.00 67.31 168 PRO A N 1
ATOM 1347 C CA . PRO A 1 168 ? 7.198 -8.044 17.013 1.00 67.31 168 PRO A CA 1
ATOM 1348 C C . PRO A 1 168 ? 6.064 -7.454 16.165 1.00 67.31 168 PRO A C 1
ATOM 1350 O O . PRO A 1 168 ? 5.444 -6.466 16.566 1.00 67.31 168 PRO A O 1
ATOM 1353 N N . LEU A 1 169 ? 5.779 -8.067 15.012 1.00 75.38 169 LEU A N 1
ATOM 1354 C CA . LEU A 1 169 ? 4.586 -7.747 14.227 1.00 75.38 169 LEU A CA 1
ATOM 1355 C C . LEU A 1 169 ? 3.332 -7.927 15.097 1.00 75.38 169 LEU A C 1
ATOM 1357 O O . LEU A 1 169 ? 3.191 -8.941 15.791 1.00 75.38 169 LEU A O 1
ATOM 1361 N N . THR A 1 170 ? 2.428 -6.947 15.073 1.00 82.25 170 THR A N 1
ATOM 1362 C CA . THR A 1 170 ? 1.123 -7.051 15.737 1.00 82.25 170 THR A CA 1
ATOM 1363 C C . THR A 1 170 ? 0.167 -7.934 14.925 1.00 82.25 170 THR A C 1
ATOM 1365 O O . THR A 1 170 ? 0.475 -8.362 13.811 1.00 82.25 170 THR A O 1
ATOM 1368 N N . ALA A 1 171 ? -1.014 -8.241 15.472 1.00 84.12 171 ALA A N 1
ATOM 1369 C CA . ALA A 1 171 ? -1.978 -9.103 14.784 1.00 84.12 171 ALA A CA 1
ATOM 1370 C C . ALA A 1 171 ? -2.432 -8.507 13.439 1.00 84.12 171 ALA A C 1
ATOM 1372 O O . ALA A 1 171 ? -2.530 -9.241 12.458 1.00 84.12 171 ALA A O 1
ATOM 1373 N N . ILE A 1 172 ? -2.665 -7.189 13.385 1.00 88.81 172 ILE A N 1
ATOM 1374 C CA . ILE A 1 172 ? -3.006 -6.485 12.140 1.00 88.81 172 ILE A CA 1
ATOM 1375 C C . ILE A 1 172 ? -1.843 -6.463 11.142 1.00 88.81 172 ILE A C 1
ATOM 1377 O O . ILE A 1 172 ? -2.071 -6.464 9.938 1.00 88.81 172 ILE A O 1
ATOM 1381 N N . ASP A 1 173 ? -0.598 -6.512 11.621 1.00 85.06 173 ASP A N 1
ATOM 1382 C CA . ASP A 1 173 ? 0.561 -6.506 10.734 1.00 85.06 173 ASP A CA 1
ATOM 1383 C C . ASP A 1 173 ? 0.716 -7.822 9.966 1.00 85.06 173 ASP A C 1
ATOM 1385 O O . ASP A 1 173 ? 1.152 -7.795 8.816 1.00 85.06 173 ASP A O 1
ATOM 1389 N N . ALA A 1 174 ? 0.360 -8.949 10.589 1.00 82.38 174 ALA A N 1
ATOM 1390 C CA . ALA A 1 174 ? 0.501 -10.286 10.012 1.00 82.38 174 ALA A CA 1
ATOM 1391 C C . ALA A 1 174 ? -0.753 -10.776 9.265 1.00 82.38 174 ALA A C 1
ATOM 1393 O O . ALA A 1 174 ? -0.651 -11.607 8.359 1.00 82.38 174 ALA A O 1
ATOM 1394 N N . ALA A 1 175 ? -1.942 -10.305 9.649 1.00 82.88 175 ALA A N 1
ATOM 1395 C CA . ALA A 1 175 ? -3.186 -10.707 9.006 1.00 82.88 175 ALA A CA 1
ATOM 1396 C C . ALA A 1 175 ? -3.272 -10.144 7.583 1.00 82.88 175 ALA A C 1
ATOM 1398 O O . ALA A 1 175 ? -3.060 -8.954 7.368 1.00 82.88 175 ALA A O 1
ATOM 1399 N N . SER A 1 176 ? -3.597 -11.003 6.613 1.00 84.12 176 SER A N 1
ATOM 1400 C CA . SER A 1 176 ? -3.648 -10.632 5.190 1.00 84.12 176 SER A CA 1
ATOM 1401 C C . SER A 1 176 ? -2.379 -9.910 4.709 1.00 84.12 176 SER A C 1
ATOM 1403 O O . SER A 1 176 ? -2.461 -8.989 3.899 1.00 84.12 176 SER A O 1
ATOM 1405 N N . LEU A 1 177 ? -1.202 -10.327 5.207 1.00 86.75 177 LEU A N 1
ATOM 1406 C CA . LEU A 1 177 ? 0.082 -9.667 4.937 1.00 86.75 177 LEU A CA 1
ATOM 1407 C C . LEU A 1 177 ? 0.329 -9.446 3.439 1.00 86.75 177 LEU A C 1
ATOM 1409 O O . LEU A 1 177 ? 0.728 -8.355 3.057 1.00 86.75 177 LEU A O 1
ATOM 1413 N N . PHE A 1 178 ? 0.054 -10.444 2.593 1.00 88.75 178 PHE A N 1
ATOM 1414 C CA . PHE A 1 178 ? 0.210 -10.311 1.142 1.00 88.75 178 PHE A CA 1
ATOM 1415 C C . PHE A 1 178 ? -0.648 -9.180 0.559 1.00 88.75 178 PHE A C 1
ATOM 1417 O O . PHE A 1 178 ? -0.125 -8.314 -0.135 1.00 88.75 178 PHE A O 1
ATOM 1424 N N . ASP A 1 179 ? -1.941 -9.145 0.890 1.00 90.69 179 ASP A N 1
ATOM 1425 C CA . ASP A 1 179 ? -2.858 -8.114 0.390 1.00 90.69 179 ASP A CA 1
ATOM 1426 C C . ASP A 1 179 ? -2.461 -6.719 0.885 1.00 90.69 179 ASP A C 1
ATOM 1428 O O . ASP A 1 179 ? -2.606 -5.737 0.160 1.00 90.69 179 ASP A O 1
ATOM 1432 N N . LYS A 1 180 ? -1.948 -6.634 2.119 1.00 93.06 180 LYS A N 1
ATOM 1433 C CA . LYS A 1 180 ? -1.443 -5.388 2.696 1.00 93.06 180 LYS A CA 1
ATOM 1434 C C . LYS A 1 180 ? -0.186 -4.907 1.974 1.00 93.06 180 LYS A C 1
ATOM 1436 O 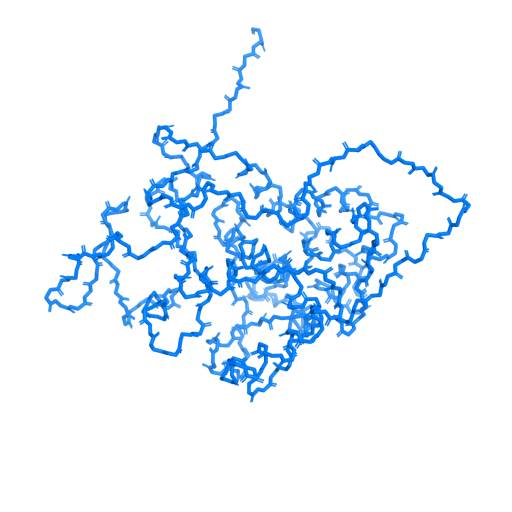O . LYS A 1 180 ? -0.129 -3.740 1.616 1.00 93.06 180 LYS A O 1
ATOM 1441 N N . VAL A 1 181 ? 0.783 -5.794 1.734 1.00 92.50 181 VAL A N 1
ATOM 1442 C CA . VAL A 1 181 ? 1.999 -5.479 0.964 1.00 92.50 181 VAL A CA 1
ATOM 1443 C C . VAL A 1 181 ? 1.626 -5.025 -0.440 1.00 92.50 181 VAL A C 1
ATOM 1445 O O . VAL A 1 181 ? 2.095 -3.993 -0.893 1.00 92.50 181 VAL A O 1
ATOM 1448 N N . LEU A 1 182 ? 0.714 -5.727 -1.113 1.00 94.75 182 LEU A N 1
ATOM 1449 C CA . LEU A 1 182 ? 0.273 -5.306 -2.437 1.00 94.75 182 LEU A CA 1
ATOM 1450 C C . LEU A 1 182 ? -0.412 -3.933 -2.397 1.00 94.75 182 LEU A C 1
ATOM 1452 O O . LEU A 1 182 ? -0.144 -3.099 -3.254 1.00 94.75 182 LEU A O 1
ATOM 1456 N N . LEU A 1 183 ? -1.268 -3.665 -1.404 1.00 96.38 183 LEU A N 1
ATOM 1457 C CA . LEU A 1 183 ? -1.875 -2.342 -1.256 1.00 96.38 183 LEU A CA 1
ATOM 1458 C C . LEU A 1 183 ? -0.818 -1.260 -0.990 1.00 96.38 183 LEU A C 1
ATOM 1460 O O . LEU A 1 183 ? -0.907 -0.195 -1.589 1.00 96.38 183 LEU A O 1
ATOM 1464 N N . HIS A 1 184 ? 0.169 -1.540 -0.141 1.00 96.56 184 HIS A N 1
ATOM 1465 C CA . HIS A 1 184 ? 1.307 -0.668 0.142 1.00 96.56 184 HIS A CA 1
ATOM 1466 C C . HIS A 1 184 ? 2.050 -0.290 -1.147 1.00 96.56 184 HIS A C 1
ATOM 1468 O O . HIS A 1 184 ? 2.106 0.891 -1.489 1.00 96.56 184 HIS A O 1
ATOM 1474 N N . GLU A 1 185 ? 2.469 -1.277 -1.941 1.00 95.31 185 GLU A N 1
ATOM 1475 C CA . GLU A 1 185 ? 3.117 -1.035 -3.236 1.00 95.31 185 GLU A CA 1
ATOM 1476 C C . GLU A 1 185 ? 2.241 -0.214 -4.187 1.00 95.31 185 GLU A C 1
ATOM 1478 O O . GLU A 1 185 ? 2.683 0.740 -4.829 1.00 95.31 185 GLU A O 1
ATOM 1483 N N . LEU A 1 186 ? 0.944 -0.521 -4.242 1.00 96.81 186 LEU A N 1
ATOM 1484 C CA . LEU A 1 186 ? 0.020 0.223 -5.091 1.00 96.81 186 LEU A CA 1
ATOM 1485 C C . LEU A 1 186 ? -0.089 1.699 -4.687 1.00 96.81 186 LEU A C 1
ATOM 1487 O O . LEU A 1 186 ? -0.347 2.517 -5.569 1.00 96.81 186 LEU A O 1
ATOM 1491 N N . THR A 1 187 ? 0.156 2.070 -3.425 1.00 97.25 187 THR A N 1
ATOM 1492 C CA . THR A 1 187 ? 0.195 3.487 -3.012 1.00 97.25 187 THR A CA 1
ATOM 1493 C C . THR A 1 187 ? 1.405 4.236 -3.581 1.00 97.25 187 THR A C 1
ATOM 1495 O O . THR A 1 187 ? 1.276 5.408 -3.948 1.00 97.25 187 THR A O 1
ATOM 1498 N N . HIS A 1 188 ? 2.545 3.563 -3.767 1.00 95.75 188 HIS A N 1
ATOM 1499 C CA . HIS A 1 188 ? 3.720 4.165 -4.402 1.00 95.75 188 HIS A CA 1
ATOM 1500 C C . HIS A 1 188 ? 3.514 4.435 -5.891 1.00 95.75 188 HIS A C 1
ATOM 1502 O O . HIS A 1 188 ? 4.197 5.282 -6.468 1.00 95.75 188 HIS A O 1
ATOM 1508 N N . THR A 1 189 ? 2.583 3.746 -6.554 1.00 95.75 189 THR A N 1
ATOM 1509 C CA . THR A 1 189 ? 2.293 3.994 -7.973 1.00 95.75 189 THR A CA 1
ATOM 1510 C C . THR A 1 189 ? 1.763 5.411 -8.199 1.00 95.75 189 THR A C 1
ATOM 1512 O O . THR A 1 189 ? 1.288 6.087 -7.284 1.00 95.75 189 THR A O 1
ATOM 1515 N N . ARG A 1 190 ? 1.780 5.876 -9.452 1.00 94.50 190 ARG A N 1
ATOM 1516 C CA . ARG A 1 190 ? 1.217 7.193 -9.802 1.00 94.50 190 ARG A CA 1
ATOM 1517 C C . ARG A 1 190 ? -0.269 7.289 -9.467 1.00 94.50 190 ARG A C 1
ATOM 1519 O O . ARG A 1 190 ? -0.718 8.309 -8.952 1.00 94.50 190 ARG A O 1
ATOM 1526 N N . SER A 1 191 ? -1.012 6.213 -9.707 1.00 95.00 191 SER A N 1
ATOM 1527 C CA . SER A 1 191 ? -2.434 6.116 -9.358 1.00 95.00 191 SER A CA 1
ATOM 1528 C C . SER A 1 191 ? -2.658 6.068 -7.852 1.00 95.00 191 SER A C 1
ATOM 1530 O O . SER A 1 191 ? -3.633 6.624 -7.363 1.00 95.00 191 SER A O 1
ATOM 1532 N N . GLY A 1 192 ? -1.728 5.474 -7.107 1.00 95.94 192 GLY A N 1
ATOM 1533 C CA . GLY A 1 192 ? -1.711 5.496 -5.648 1.00 95.94 192 GLY A CA 1
ATOM 1534 C C . GLY A 1 192 ? -1.328 6.835 -5.025 1.00 95.94 192 GLY A C 1
ATOM 1535 O O . GLY A 1 192 ? -1.371 6.968 -3.806 1.00 95.94 192 GLY A O 1
ATOM 1536 N N . GLY A 1 193 ? -0.992 7.847 -5.826 1.00 95.06 193 GLY A N 1
ATOM 1537 C CA . GLY A 1 193 ? -0.602 9.166 -5.335 1.00 95.06 193 GLY A CA 1
ATOM 1538 C C . GLY A 1 193 ? 0.886 9.301 -5.015 1.00 95.06 193 GLY A C 1
ATOM 1539 O O . GLY A 1 193 ? 1.267 10.294 -4.388 1.00 95.06 193 GLY A O 1
ATOM 1540 N N . SER A 1 194 ? 1.711 8.342 -5.455 1.00 94.44 194 SER A N 1
ATOM 1541 C CA . SER A 1 194 ? 3.171 8.358 -5.311 1.00 94.44 194 SER A CA 1
ATOM 1542 C C . SER A 1 194 ? 3.594 8.682 -3.885 1.00 94.44 194 SER A C 1
ATOM 1544 O O . SER A 1 194 ? 4.272 9.678 -3.624 1.00 94.44 194 SER A O 1
ATOM 1546 N N . THR A 1 195 ? 3.075 7.887 -2.956 1.00 93.94 195 THR A N 1
ATOM 1547 C CA . THR A 1 195 ? 3.455 7.909 -1.544 1.00 93.94 195 THR A CA 1
ATOM 1548 C C . THR A 1 195 ? 4.906 7.468 -1.381 1.00 93.94 195 THR A C 1
ATOM 1550 O O . THR A 1 195 ? 5.530 6.946 -2.309 1.00 93.94 195 THR A O 1
ATOM 1553 N N . THR A 1 196 ? 5.452 7.689 -0.197 1.00 90.31 196 THR A N 1
ATOM 1554 C CA . THR A 1 196 ? 6.822 7.340 0.172 1.00 90.31 196 THR A CA 1
ATOM 1555 C C . THR A 1 196 ? 6.811 6.384 1.357 1.00 90.31 196 THR A C 1
ATOM 1557 O O . THR A 1 196 ? 5.824 6.283 2.094 1.00 90.31 196 THR A O 1
ATOM 1560 N N . ASP A 1 197 ? 7.924 5.687 1.553 1.00 84.94 197 ASP A N 1
ATOM 1561 C CA . ASP A 1 197 ? 8.190 4.954 2.787 1.00 84.94 197 ASP A CA 1
ATOM 1562 C C . ASP A 1 197 ? 8.720 5.926 3.822 1.00 84.94 197 ASP A C 1
ATOM 1564 O O . ASP A 1 197 ? 9.923 6.110 4.007 1.00 84.94 197 ASP A O 1
ATOM 1568 N N . VAL A 1 198 ? 7.788 6.636 4.449 1.00 80.62 198 VAL A N 1
ATOM 1569 C CA . VAL A 1 198 ? 8.118 7.737 5.341 1.00 80.62 198 VAL A CA 1
ATOM 1570 C C . VAL A 1 198 ? 8.931 7.218 6.515 1.00 80.62 198 VAL A C 1
ATOM 1572 O O . VAL A 1 198 ? 8.480 6.377 7.298 1.00 80.62 198 VAL A O 1
ATOM 1575 N N . GLY A 1 199 ? 10.132 7.764 6.685 1.00 65.38 199 GLY A N 1
ATOM 1576 C CA . GLY A 1 199 ? 10.966 7.391 7.805 1.00 65.38 199 GLY A CA 1
ATOM 1577 C C . GLY A 1 199 ? 12.340 8.047 7.861 1.00 65.38 199 GLY A C 1
ATOM 1578 O O . GLY A 1 199 ? 13.060 8.170 6.879 1.00 65.38 199 GLY A O 1
ATOM 1579 N N . GLY A 1 200 ? 12.689 8.411 9.095 1.00 49.19 200 GLY A N 1
ATOM 1580 C CA . GLY A 1 200 ? 14.033 8.669 9.619 1.00 49.19 200 GLY A CA 1
ATOM 1581 C C . GLY A 1 200 ? 14.219 7.895 10.933 1.00 49.19 200 GLY A C 1
ATOM 1582 O O . GLY A 1 200 ? 14.722 8.419 11.927 1.00 49.19 200 GLY A O 1
ATOM 1583 N N . GLY A 1 201 ? 13.660 6.683 10.994 1.00 44.25 201 GLY A N 1
ATOM 1584 C CA . GLY A 1 201 ? 13.730 5.791 12.144 1.00 44.25 201 GLY A CA 1
ATOM 1585 C C . GLY A 1 201 ? 15.135 5.223 12.341 1.00 44.25 201 GLY A C 1
ATOM 1586 O O . GLY A 1 201 ? 15.889 5.022 11.398 1.00 44.25 201 GLY A O 1
ATOM 1587 N N . SER A 1 202 ? 15.488 4.908 13.584 1.00 38.53 202 SER A N 1
ATOM 1588 C CA . SER A 1 202 ? 16.789 4.344 13.966 1.00 38.53 202 SER A CA 1
ATOM 1589 C C . SER A 1 202 ? 16.979 2.872 13.567 1.00 38.53 202 SER A C 1
ATOM 1591 O O . SER A 1 202 ? 17.838 2.208 14.144 1.00 38.53 202 SER A O 1
ATOM 1593 N N . ASN A 1 203 ? 16.148 2.323 12.672 1.00 46.16 203 ASN A N 1
ATOM 1594 C CA . ASN A 1 203 ? 16.191 0.911 12.304 1.00 46.16 203 ASN A CA 1
ATOM 1595 C C . ASN A 1 203 ? 16.952 0.718 10.977 1.00 46.16 203 ASN A C 1
ATOM 1597 O O . ASN A 1 203 ? 16.378 0.949 9.909 1.00 46.16 203 ASN A O 1
ATOM 1601 N N . PRO A 1 204 ? 18.222 0.276 11.022 1.00 48.28 204 PRO A N 1
ATOM 1602 C CA . PRO A 1 204 ? 19.049 0.108 9.830 1.00 48.28 204 PRO A CA 1
ATOM 1603 C C . PRO A 1 204 ? 18.572 -1.022 8.904 1.00 48.28 204 PRO A C 1
ATOM 1605 O O . PRO A 1 204 ? 19.031 -1.089 7.773 1.00 48.28 204 PRO A O 1
ATOM 1608 N N . LEU A 1 205 ? 17.659 -1.895 9.353 1.00 47.81 205 LEU A N 1
ATOM 1609 C CA . LEU A 1 205 ? 17.147 -3.024 8.559 1.00 47.81 205 LEU A CA 1
ATOM 1610 C C . LEU A 1 205 ? 16.123 -2.637 7.483 1.00 47.81 205 LEU A C 1
ATOM 1612 O O . LEU A 1 205 ? 15.857 -3.443 6.604 1.00 47.81 205 LEU A O 1
ATOM 1616 N N . PHE A 1 206 ? 15.552 -1.434 7.550 1.00 51.94 206 PHE A N 1
ATOM 1617 C CA . PHE A 1 206 ? 14.517 -0.963 6.620 1.00 51.94 206 PHE A CA 1
ATOM 1618 C C . PHE A 1 206 ? 14.819 0.442 6.086 1.00 51.94 206 PHE A C 1
ATOM 1620 O O . PHE A 1 206 ? 13.909 1.230 5.848 1.00 51.94 206 PHE A O 1
ATOM 1627 N N . GLY A 1 207 ? 16.097 0.825 6.015 1.00 49.97 207 GLY A N 1
ATOM 1628 C CA . GLY A 1 207 ? 16.486 2.165 5.556 1.00 49.97 207 GLY A CA 1
ATOM 1629 C C . GLY A 1 207 ? 15.918 3.317 6.400 1.00 49.97 207 GLY A C 1
ATOM 1630 O O . GLY A 1 207 ? 15.863 4.448 5.935 1.00 49.97 207 GLY A O 1
ATOM 1631 N N . GLY A 1 208 ? 15.477 3.048 7.636 1.00 54.06 208 GLY A N 1
ATOM 1632 C CA . GLY A 1 208 ? 14.804 4.027 8.492 1.00 54.06 208 GLY A CA 1
ATOM 1633 C C . GLY A 1 208 ? 13.303 4.215 8.235 1.00 54.06 208 GLY A C 1
ATOM 1634 O O . GLY A 1 208 ? 12.687 5.005 8.957 1.00 54.06 208 GLY A O 1
ATOM 1635 N N . ALA A 1 209 ? 12.701 3.482 7.292 1.00 57.78 209 ALA A N 1
ATOM 1636 C CA . ALA A 1 209 ? 11.263 3.493 7.023 1.00 57.78 209 ALA A CA 1
ATOM 1637 C C . ALA A 1 209 ? 10.430 2.988 8.215 1.00 57.78 209 ALA A C 1
ATOM 1639 O O . ALA A 1 209 ? 10.844 2.117 8.991 1.00 57.78 209 ALA A O 1
ATOM 1640 N N . ARG A 1 210 ? 9.234 3.563 8.376 1.00 68.25 210 ARG A N 1
ATOM 1641 C CA . ARG A 1 210 ? 8.308 3.276 9.478 1.00 68.25 210 ARG A CA 1
ATOM 1642 C C . ARG A 1 210 ? 7.239 2.272 9.070 1.00 68.25 210 ARG A C 1
ATOM 1644 O O . ARG A 1 210 ? 6.099 2.642 8.801 1.00 68.25 210 ARG A O 1
ATOM 1651 N N . TYR A 1 211 ? 7.614 0.997 9.094 1.00 81.56 211 TYR A N 1
ATOM 1652 C CA . TYR A 1 211 ? 6.709 -0.119 8.824 1.00 81.56 211 TYR A CA 1
ATOM 1653 C C . TYR A 1 211 ? 6.042 -0.672 10.089 1.00 81.56 211 TYR A C 1
ATOM 1655 O O . TYR A 1 211 ? 6.638 -0.764 11.165 1.00 81.56 211 TYR A O 1
ATOM 1663 N N . GLY A 1 212 ? 4.804 -1.119 9.927 1.00 87.81 212 GLY A N 1
ATOM 1664 C CA . GLY A 1 212 ? 3.977 -1.755 10.933 1.00 87.81 212 GLY A CA 1
ATOM 1665 C C . GLY A 1 212 ? 3.149 -0.776 11.759 1.00 87.81 212 GLY A C 1
ATOM 1666 O O . GLY A 1 212 ? 3.445 0.416 11.891 1.00 87.81 212 GLY A O 1
ATOM 1667 N N . TRP A 1 213 ? 2.104 -1.318 12.385 1.00 92.62 213 TRP A N 1
ATOM 1668 C CA . TRP A 1 213 ? 1.093 -0.574 13.131 1.00 92.62 213 TRP A CA 1
ATOM 1669 C C . TRP A 1 213 ? 1.685 0.402 14.142 1.00 92.62 213 TRP A C 1
ATOM 1671 O O . TRP A 1 213 ? 1.320 1.575 14.188 1.00 92.62 213 TRP A O 1
ATOM 1681 N N . ARG A 1 214 ? 2.633 -0.068 14.957 1.00 90.38 214 ARG A N 1
ATOM 1682 C CA . ARG A 1 214 ? 3.226 0.750 16.021 1.00 90.38 214 ARG A CA 1
ATOM 1683 C C . ARG A 1 214 ? 4.035 1.928 15.461 1.00 90.38 214 ARG A C 1
ATOM 1685 O O . ARG A 1 214 ? 3.986 3.004 16.058 1.00 90.38 214 ARG A O 1
ATOM 1692 N N . GLU A 1 215 ? 4.728 1.758 14.337 1.00 89.12 215 GLU A N 1
ATOM 1693 C CA . GLU A 1 215 ? 5.500 2.843 13.723 1.00 89.12 215 GLU A CA 1
ATOM 1694 C C . GLU A 1 215 ? 4.639 3.830 12.955 1.00 89.12 215 GLU A C 1
ATOM 1696 O O . GLU A 1 215 ? 4.849 5.036 13.097 1.00 89.12 215 GLU A O 1
ATOM 1701 N N . CYS A 1 216 ? 3.621 3.351 12.241 1.00 92.75 216 CYS A N 1
ATOM 1702 C CA . CYS A 1 216 ? 2.633 4.219 11.608 1.00 92.75 216 CYS A CA 1
ATOM 1703 C C . CYS A 1 216 ? 1.903 5.069 12.660 1.00 92.75 216 CYS A C 1
ATOM 1705 O O . CYS A 1 216 ? 1.753 6.277 12.487 1.00 92.75 216 CYS A O 1
ATOM 1707 N N . LYS A 1 217 ? 1.573 4.491 13.825 1.00 92.94 217 LYS A N 1
ATOM 1708 C CA . LYS A 1 217 ? 1.071 5.257 14.977 1.00 92.94 217 LYS A CA 1
ATOM 1709 C C . LYS A 1 217 ? 2.079 6.273 15.507 1.00 92.94 217 LYS A C 1
ATOM 1711 O O . LYS A 1 217 ? 1.721 7.413 15.790 1.00 92.94 217 LYS A O 1
ATOM 1716 N N . SER A 1 218 ? 3.347 5.885 15.661 1.00 90.88 218 SER A N 1
ATOM 1717 C CA . SER A 1 218 ? 4.394 6.828 16.075 1.00 90.88 218 SER A CA 1
ATOM 1718 C C . SER A 1 218 ? 4.552 7.969 15.067 1.00 90.88 218 SER A C 1
ATOM 1720 O O . SER A 1 218 ? 4.915 9.079 15.451 1.00 90.88 218 SER A O 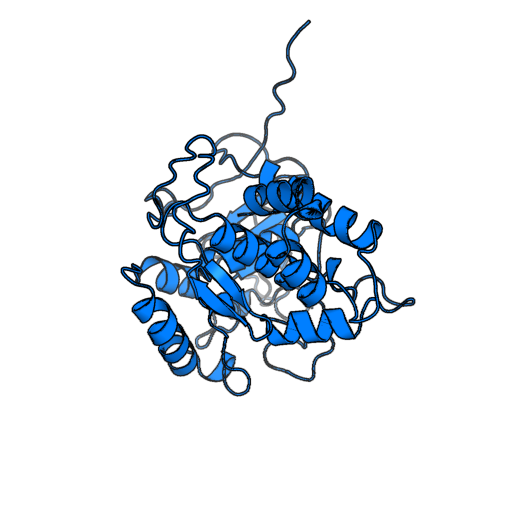1
ATOM 1722 N N . LEU A 1 219 ? 4.327 7.711 13.778 1.00 90.50 219 LEU A N 1
ATOM 1723 C CA . LEU A 1 219 ? 4.353 8.724 12.729 1.00 90.50 219 LEU A CA 1
ATOM 1724 C C . LEU A 1 219 ? 3.163 9.675 12.848 1.00 90.50 219 LEU A C 1
ATOM 1726 O O . LEU A 1 219 ? 3.377 10.883 12.879 1.00 90.50 219 LEU A O 1
ATOM 1730 N N . ALA A 1 220 ? 1.952 9.147 13.032 1.00 92.31 220 ALA A N 1
ATOM 1731 C CA . ALA A 1 220 ? 0.745 9.935 13.283 1.00 92.31 220 ALA A CA 1
ATOM 1732 C C . ALA A 1 220 ? 0.928 10.930 14.440 1.00 92.31 220 ALA A C 1
ATOM 1734 O O . ALA A 1 220 ? 0.685 12.125 14.285 1.00 92.31 220 ALA A O 1
ATOM 1735 N N . GLN A 1 221 ? 1.485 10.461 15.561 1.00 91.12 221 GLN A N 1
ATOM 1736 C CA . GLN A 1 221 ? 1.729 11.295 16.742 1.00 91.12 221 GLN A CA 1
ATOM 1737 C C . GLN A 1 221 ? 2.814 12.363 16.529 1.00 91.12 221 GLN A C 1
ATOM 1739 O O . GLN A 1 221 ? 2.770 13.428 17.145 1.00 91.12 221 GLN A O 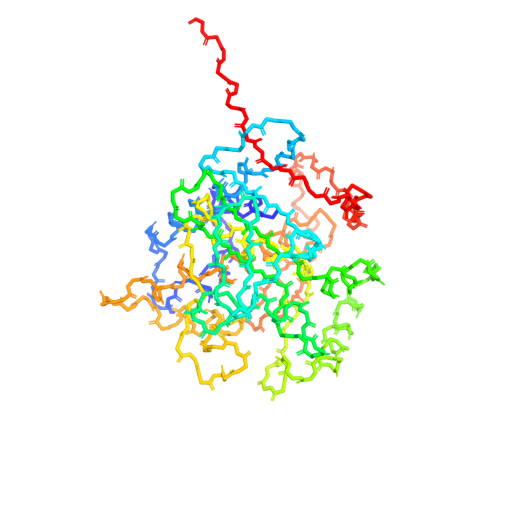1
ATOM 1744 N N . LYS A 1 222 ? 3.786 12.126 15.637 1.00 88.19 222 LYS A N 1
ATOM 1745 C CA . LYS A 1 222 ? 4.723 13.181 15.209 1.00 88.19 222 LYS A CA 1
ATOM 1746 C C . LYS A 1 222 ? 4.035 14.220 14.320 1.00 88.19 222 LYS A C 1
ATOM 1748 O O . LYS A 1 222 ? 4.355 15.407 14.425 1.00 88.19 222 LYS A O 1
ATOM 1753 N N . GLY A 1 223 ? 3.050 13.793 13.529 1.00 85.06 223 GLY A N 1
ATOM 1754 C CA . GLY A 1 223 ? 2.338 14.595 12.534 1.00 85.06 223 GLY A CA 1
ATOM 1755 C C . GLY A 1 223 ? 3.235 15.028 11.375 1.00 85.06 223 GLY A C 1
ATOM 1756 O O . GLY A 1 223 ? 4.395 14.632 11.292 1.00 85.06 223 GLY A O 1
ATOM 1757 N N . ALA A 1 224 ? 2.687 15.848 10.479 1.00 83.50 224 ALA A N 1
ATOM 1758 C CA . ALA A 1 224 ? 3.446 16.410 9.366 1.00 83.50 224 ALA A CA 1
ATOM 1759 C C . ALA A 1 224 ? 4.512 17.404 9.858 1.00 83.50 224 ALA A C 1
ATOM 1761 O O . ALA A 1 224 ? 4.214 18.276 10.682 1.00 83.50 224 ALA A O 1
ATOM 1762 N N . ASP A 1 225 ? 5.731 17.310 9.322 1.00 80.69 225 ASP A N 1
ATOM 1763 C CA . ASP A 1 225 ? 6.720 18.381 9.451 1.00 80.69 225 ASP A CA 1
ATOM 1764 C C . ASP A 1 225 ? 6.312 19.527 8.505 1.00 80.69 225 ASP A C 1
ATOM 1766 O O . ASP A 1 225 ? 6.118 19.295 7.307 1.00 80.69 225 ASP A O 1
ATOM 1770 N N . PRO A 1 226 ? 6.156 20.773 8.989 1.00 79.25 226 PRO A N 1
ATOM 1771 C CA . PRO A 1 226 ? 5.822 21.902 8.124 1.00 79.25 226 PRO A CA 1
ATOM 1772 C C . PRO A 1 226 ? 6.865 22.164 7.024 1.00 79.25 226 PRO A C 1
ATOM 1774 O O . PRO A 1 226 ? 6.514 22.755 6.001 1.00 79.25 226 PRO A O 1
ATOM 1777 N N . ASN A 1 227 ? 8.113 21.729 7.216 1.00 83.62 227 ASN A N 1
ATOM 1778 C CA . ASN A 1 227 ? 9.206 21.874 6.255 1.00 83.62 227 ASN A CA 1
ATOM 1779 C C . ASN A 1 227 ? 9.381 20.647 5.353 1.00 83.62 227 ASN A C 1
ATOM 1781 O O . ASN A 1 227 ? 10.052 20.751 4.329 1.00 83.62 227 ASN A O 1
ATOM 1785 N N . ASP A 1 228 ? 8.778 19.514 5.713 1.00 82.94 228 ASP A N 1
ATOM 1786 C CA . ASP A 1 228 ? 8.878 18.262 4.968 1.00 82.94 228 ASP A CA 1
ATOM 1787 C C . ASP A 1 228 ? 7.527 17.538 4.959 1.00 82.94 228 ASP A C 1
ATOM 1789 O O . ASP A 1 228 ? 7.229 16.636 5.748 1.00 82.94 228 ASP A O 1
ATOM 1793 N N . ARG A 1 229 ? 6.666 17.981 4.038 1.00 82.00 229 ARG A N 1
ATOM 1794 C CA . ARG A 1 229 ? 5.322 17.419 3.867 1.00 82.00 229 ARG A CA 1
ATOM 1795 C C . ARG A 1 229 ? 5.348 15.975 3.381 1.00 82.00 229 ARG A C 1
ATOM 1797 O O . ARG A 1 229 ? 4.361 15.272 3.588 1.00 82.00 229 ARG A O 1
ATOM 1804 N N . ASP A 1 230 ? 6.442 15.538 2.763 1.00 83.19 230 ASP A N 1
ATOM 1805 C CA . ASP A 1 230 ? 6.591 14.158 2.314 1.00 83.19 230 ASP A CA 1
ATOM 1806 C C . ASP A 1 230 ? 6.841 13.207 3.486 1.00 83.19 230 ASP A C 1
ATOM 1808 O O . ASP A 1 230 ? 6.638 12.012 3.323 1.00 83.19 230 ASP A O 1
ATOM 1812 N N . GLN A 1 231 ? 7.155 13.719 4.683 1.00 85.38 231 GLN A N 1
ATOM 1813 C CA . GLN A 1 231 ? 7.238 12.940 5.925 1.00 85.38 231 GLN A CA 1
ATOM 1814 C C . GLN A 1 231 ? 5.909 12.869 6.699 1.00 85.38 231 GLN A C 1
ATOM 1816 O O . GLN A 1 231 ? 5.872 12.455 7.860 1.00 85.38 231 GLN A O 1
ATOM 1821 N N . ALA A 1 232 ? 4.798 13.293 6.096 1.00 90.81 232 ALA A N 1
ATOM 1822 C CA . ALA A 1 232 ? 3.502 13.269 6.759 1.00 90.81 232 ALA A CA 1
ATOM 1823 C C . ALA A 1 232 ? 2.875 11.854 6.768 1.00 90.81 232 ALA A C 1
ATOM 1825 O O . ALA A 1 232 ? 3.046 11.097 5.811 1.00 90.81 232 ALA A O 1
ATOM 1826 N N . PRO A 1 233 ? 2.080 11.485 7.791 1.00 93.19 233 PRO A N 1
ATOM 1827 C CA . PRO A 1 233 ? 1.456 10.159 7.881 1.00 93.19 233 PRO A CA 1
ATOM 1828 C C . PRO A 1 233 ? 0.598 9.772 6.666 1.00 93.19 233 PRO A C 1
ATOM 1830 O O . PRO A 1 233 ? 0.591 8.615 6.261 1.00 93.19 233 PRO A O 1
ATOM 1833 N N . GLN A 1 234 ? -0.100 10.733 6.054 1.00 94.19 234 GLN A N 1
ATOM 1834 C CA . GLN A 1 234 ? -0.908 10.535 4.843 1.00 94.19 234 GLN A CA 1
ATOM 1835 C C . GLN A 1 234 ? -0.084 10.353 3.563 1.00 94.19 234 GLN A C 1
ATOM 1837 O O . GLN A 1 234 ? -0.644 10.058 2.511 1.00 94.19 234 GLN A O 1
ATOM 1842 N N . ARG A 1 235 ? 1.233 10.566 3.631 1.00 94.44 235 ARG A N 1
ATOM 1843 C CA . ARG A 1 235 ? 2.181 10.275 2.552 1.00 94.44 235 ARG A CA 1
ATOM 1844 C C . ARG A 1 235 ? 2.901 8.946 2.770 1.00 94.44 235 ARG A C 1
ATOM 1846 O O . ARG A 1 235 ? 3.580 8.508 1.853 1.00 94.44 235 ARG A O 1
ATOM 1853 N N . ASN A 1 236 ? 2.700 8.291 3.919 1.00 94.88 236 ASN A N 1
ATOM 1854 C CA . ASN A 1 236 ? 3.277 6.988 4.228 1.00 94.88 236 ASN A CA 1
ATOM 1855 C C . ASN A 1 236 ? 2.456 5.847 3.622 1.00 94.88 236 ASN A C 1
ATOM 1857 O O . ASN A 1 236 ? 1.285 5.659 3.972 1.00 94.88 236 ASN A O 1
ATOM 1861 N N . ALA A 1 237 ? 3.090 5.053 2.765 1.00 95.19 237 ALA A N 1
ATOM 1862 C CA . ALA A 1 237 ? 2.461 3.922 2.095 1.00 95.19 237 ALA A CA 1
ATOM 1863 C C . ALA A 1 237 ? 1.868 2.898 3.078 1.00 95.19 237 ALA A C 1
ATOM 1865 O O . ALA A 1 237 ? 0.716 2.475 2.938 1.00 95.19 237 ALA A O 1
ATOM 1866 N N . ASP A 1 238 ? 2.608 2.547 4.134 1.00 94.88 238 ASP A N 1
ATOM 1867 C CA . ASP A 1 238 ? 2.156 1.537 5.095 1.00 94.88 238 ASP A CA 1
ATOM 1868 C C . ASP A 1 238 ? 1.008 2.030 5.994 1.00 94.88 238 ASP A C 1
ATOM 1870 O O . ASP A 1 238 ? 0.097 1.262 6.305 1.00 94.88 238 ASP A O 1
ATOM 1874 N N . SER A 1 239 ? 0.952 3.329 6.319 1.00 96.38 239 SER A N 1
ATOM 1875 C CA . SER A 1 239 ? -0.196 3.911 7.036 1.00 96.38 239 SER A CA 1
ATOM 1876 C C . SER A 1 239 ? -1.493 3.742 6.238 1.00 96.38 239 SER A C 1
ATOM 1878 O O . SER A 1 239 ? -2.527 3.354 6.789 1.00 96.38 239 SER A O 1
ATOM 1880 N N . ILE A 1 240 ? -1.449 3.988 4.924 1.00 97.75 240 ILE A N 1
ATOM 1881 C CA . ILE A 1 240 ? -2.607 3.829 4.033 1.00 97.75 240 ILE A CA 1
ATOM 1882 C C . ILE A 1 240 ? -2.968 2.347 3.870 1.00 97.75 240 ILE A C 1
ATOM 1884 O O . ILE A 1 240 ? -4.149 1.989 3.928 1.00 97.75 240 ILE A O 1
ATOM 1888 N N . ALA A 1 241 ? -1.975 1.466 3.731 1.00 97.25 241 ALA A N 1
ATOM 1889 C CA . ALA A 1 241 ? -2.202 0.028 3.622 1.00 97.25 241 ALA A CA 1
ATOM 1890 C C . ALA A 1 241 ? -2.827 -0.575 4.896 1.00 97.25 241 ALA A C 1
ATOM 1892 O O . ALA A 1 241 ? -3.737 -1.412 4.822 1.00 97.25 241 ALA A O 1
ATOM 1893 N N . LEU A 1 242 ? -2.395 -0.116 6.074 1.00 97.19 242 LEU A N 1
ATOM 1894 C CA . LEU A 1 242 ? -2.961 -0.507 7.366 1.00 97.19 242 LEU A CA 1
ATOM 1895 C C . LEU A 1 242 ? -4.386 0.012 7.557 1.00 97.19 242 LEU A C 1
ATOM 1897 O O . LEU A 1 242 ? -5.228 -0.739 8.055 1.00 97.19 242 LEU A O 1
ATOM 1901 N N . LEU A 1 243 ? -4.690 1.239 7.116 1.00 97.62 243 LEU A N 1
ATOM 1902 C CA . LEU A 1 243 ? -6.070 1.726 7.065 1.00 97.62 243 LEU A CA 1
ATOM 1903 C C . LEU A 1 243 ? -6.920 0.806 6.185 1.00 97.62 243 LEU A C 1
ATOM 1905 O O . LEU A 1 243 ? -7.966 0.332 6.626 1.00 97.62 243 LEU A O 1
ATOM 1909 N N . GLY A 1 244 ? -6.449 0.503 4.971 1.00 97.19 244 GLY A N 1
ATOM 1910 C CA . GLY A 1 244 ? -7.112 -0.421 4.054 1.00 97.19 244 GLY A CA 1
ATOM 1911 C C . GLY A 1 244 ? -7.433 -1.765 4.706 1.00 97.19 244 GLY A C 1
ATOM 1912 O O . GLY A 1 244 ? -8.568 -2.247 4.640 1.00 97.19 244 GLY A O 1
ATOM 1913 N N . SER A 1 245 ? -6.443 -2.342 5.383 1.00 95.31 245 SER A N 1
ATOM 1914 C CA . SER A 1 245 ? -6.568 -3.622 6.080 1.00 95.31 245 SER A CA 1
ATOM 1915 C C . SER A 1 245 ? -7.585 -3.544 7.216 1.00 95.31 245 SER A C 1
ATOM 1917 O O . SER A 1 245 ? -8.500 -4.364 7.277 1.00 95.31 245 SER A O 1
ATOM 1919 N N . ALA A 1 246 ? -7.491 -2.527 8.075 1.00 96.75 246 ALA A N 1
ATOM 1920 C CA . ALA A 1 246 ? -8.422 -2.320 9.179 1.00 96.75 246 ALA A CA 1
ATOM 1921 C C . ALA A 1 246 ? -9.869 -2.151 8.688 1.00 96.75 246 ALA A C 1
ATOM 1923 O O . ALA A 1 246 ? -10.781 -2.760 9.248 1.00 96.75 246 ALA A O 1
ATOM 1924 N N . MET A 1 247 ? -10.080 -1.386 7.611 1.00 97.00 247 MET A N 1
ATOM 1925 C CA . MET A 1 247 ? -11.408 -1.195 7.024 1.00 97.00 247 MET A CA 1
ATOM 1926 C C . MET A 1 247 ? -11.956 -2.491 6.430 1.00 97.00 247 MET A C 1
ATOM 1928 O O . MET A 1 247 ? -13.138 -2.777 6.603 1.00 97.00 247 MET A O 1
ATOM 1932 N N . ARG A 1 248 ? -11.111 -3.310 5.792 1.00 94.56 248 ARG A N 1
ATOM 1933 C CA . ARG A 1 248 ? -11.510 -4.646 5.332 1.00 94.56 248 ARG A CA 1
ATOM 1934 C C . ARG A 1 248 ? -11.946 -5.534 6.494 1.00 94.56 248 ARG A C 1
ATOM 1936 O O . ARG A 1 248 ? -13.009 -6.132 6.404 1.00 94.56 248 ARG A O 1
ATOM 1943 N N . PHE A 1 249 ? -11.160 -5.612 7.569 1.00 93.50 249 PHE A N 1
ATOM 1944 C CA . PHE A 1 249 ? -11.491 -6.461 8.719 1.00 93.50 249 PHE A CA 1
ATOM 1945 C C . PHE A 1 249 ? -12.790 -6.040 9.409 1.00 93.50 249 PHE A C 1
ATOM 1947 O O . PHE A 1 249 ? -13.587 -6.899 9.787 1.00 93.50 249 PHE A O 1
ATOM 1954 N N . LEU A 1 250 ? -13.032 -4.732 9.507 1.00 93.81 250 LEU A N 1
ATOM 1955 C CA . LEU A 1 250 ? -14.257 -4.174 10.078 1.00 93.81 250 LEU A CA 1
ATOM 1956 C C . LEU A 1 250 ? -15.514 -4.559 9.282 1.00 93.81 250 LEU A C 1
ATOM 1958 O O . LEU A 1 250 ? -16.589 -4.670 9.864 1.00 93.81 250 LEU A O 1
ATOM 1962 N N . HIS A 1 251 ? -15.370 -4.780 7.973 1.00 91.12 251 HIS A N 1
ATOM 1963 C CA . HIS A 1 251 ? -16.469 -5.046 7.042 1.00 91.12 251 HIS A CA 1
ATOM 1964 C C . HIS A 1 251 ? -16.463 -6.476 6.482 1.00 91.12 251 HIS A C 1
ATOM 1966 O O . HIS A 1 251 ? -17.082 -6.719 5.448 1.00 91.12 251 HIS A O 1
ATOM 1972 N N . LEU A 1 252 ? -15.774 -7.427 7.123 1.00 87.75 252 LEU A N 1
ATOM 1973 C CA . LEU A 1 252 ? -15.925 -8.835 6.751 1.00 87.75 252 LEU A CA 1
ATOM 1974 C C . LEU A 1 252 ? -17.375 -9.279 6.972 1.00 87.75 252 LEU A C 1
ATOM 1976 O O . LEU A 1 252 ? -17.959 -8.990 8.017 1.00 87.75 252 LEU A O 1
ATOM 1980 N N . GLU A 1 253 ? -17.932 -10.004 6.001 1.00 84.19 253 GLU A N 1
ATOM 1981 C CA . GLU A 1 253 ? -19.284 -10.566 6.105 1.00 84.19 253 GLU A CA 1
ATOM 1982 C C . GLU A 1 253 ? -19.371 -11.581 7.252 1.00 84.19 253 GLU A C 1
ATOM 1984 O O . GLU A 1 253 ? -20.327 -11.584 8.029 1.00 84.19 253 GLU A O 1
ATOM 1989 N N . GLU A 1 254 ? -18.327 -12.398 7.399 1.00 83.81 254 GLU A N 1
ATOM 1990 C CA . GLU A 1 254 ? -18.187 -13.370 8.474 1.00 83.81 254 GLU A CA 1
ATOM 1991 C C . GLU A 1 254 ? -17.155 -12.902 9.502 1.00 83.81 254 GLU A C 1
ATOM 1993 O O . GLU A 1 254 ? -16.013 -12.574 9.172 1.00 83.81 254 GLU A O 1
ATOM 1998 N N . ASN A 1 255 ? -17.544 -12.936 10.778 1.00 85.94 255 ASN A N 1
ATOM 1999 C CA . ASN A 1 255 ? -16.679 -12.639 11.924 1.00 85.94 255 ASN A CA 1
ATOM 2000 C C . ASN A 1 255 ? -15.946 -11.283 11.814 1.00 85.94 255 ASN A C 1
ATOM 2002 O O . ASN A 1 255 ? -14.711 -11.264 11.954 1.00 85.94 255 ASN A O 1
ATOM 2006 N N . PRO A 1 256 ? -16.669 -10.161 11.585 1.00 91.88 256 PRO A N 1
ATOM 2007 C CA . PRO A 1 256 ? -16.074 -8.831 11.464 1.00 91.88 256 PRO A CA 1
ATOM 2008 C C . PRO A 1 256 ? -15.198 -8.518 12.672 1.00 91.88 256 PRO A C 1
ATOM 2010 O O . PRO A 1 256 ? -15.494 -8.927 13.796 1.00 91.88 256 PRO A O 1
ATOM 2013 N N . LYS A 1 257 ? -14.094 -7.804 12.454 1.00 92.50 257 LYS A N 1
ATOM 2014 C CA . LYS A 1 257 ? -13.106 -7.529 13.501 1.00 92.50 257 LYS A CA 1
ATOM 2015 C C . LYS A 1 257 ? -12.781 -6.051 13.572 1.00 92.50 257 LYS A C 1
ATOM 2017 O O . LYS A 1 257 ? -12.541 -5.407 12.558 1.00 92.50 257 LYS A O 1
ATOM 2022 N N . ARG A 1 258 ? -12.694 -5.533 14.793 1.00 94.94 258 ARG A N 1
ATOM 2023 C CA . ARG A 1 258 ? -12.148 -4.201 15.056 1.00 94.94 258 ARG A CA 1
ATOM 2024 C C . ARG A 1 258 ? -10.684 -4.302 15.439 1.00 94.94 258 ARG A C 1
ATOM 2026 O O . ARG A 1 258 ? -10.275 -5.203 16.178 1.00 94.94 258 ARG A O 1
ATOM 2033 N N . VAL A 1 259 ? -9.908 -3.343 14.958 1.00 94.56 259 VAL A N 1
ATOM 2034 C CA . VAL A 1 259 ? -8.522 -3.148 15.375 1.00 94.56 259 VAL A CA 1
ATOM 2035 C C . VAL A 1 259 ? -8.525 -2.304 16.647 1.00 94.56 259 VAL A C 1
ATOM 2037 O O . VAL A 1 259 ? -9.266 -1.329 16.755 1.00 94.56 259 VAL A O 1
ATOM 2040 N N . LYS A 1 260 ? -7.724 -2.694 17.634 1.00 95.56 260 LYS A N 1
ATOM 2041 C CA . LYS A 1 260 ? -7.503 -1.934 18.864 1.00 95.56 260 LYS A CA 1
ATOM 2042 C C . LYS A 1 260 ? -6.307 -1.017 18.706 1.00 95.56 260 LYS A C 1
ATOM 2044 O O . LYS A 1 260 ? -5.441 -1.216 17.859 1.00 95.56 260 LYS A O 1
ATOM 2049 N N . GLU A 1 261 ? -6.192 -0.085 19.636 1.00 94.75 261 GLU A N 1
ATOM 2050 C CA . GLU A 1 261 ? -5.112 0.888 19.658 1.00 94.75 261 GLU A CA 1
ATOM 2051 C C . GLU A 1 261 ? -3.702 0.261 19.600 1.00 94.75 261 GLU A C 1
ATOM 2053 O O . GLU A 1 261 ? -2.780 0.827 19.005 1.00 94.75 261 GLU A O 1
ATOM 2058 N N . ASN A 1 262 ? -3.521 -0.911 20.208 1.00 91.81 262 ASN A N 1
ATOM 2059 C CA . ASN A 1 262 ? -2.250 -1.636 20.247 1.00 91.81 262 ASN A CA 1
ATOM 2060 C C . ASN A 1 262 ? -2.014 -2.563 19.035 1.00 91.81 262 ASN A C 1
ATOM 2062 O O . ASN A 1 262 ? -1.051 -3.325 19.048 1.00 91.81 262 ASN A O 1
ATOM 2066 N N . GLY A 1 263 ? -2.886 -2.542 18.023 1.00 90.31 263 GLY A N 1
ATOM 2067 C CA . GLY A 1 263 ? -2.795 -3.395 16.831 1.00 90.31 263 GLY A CA 1
ATOM 2068 C C . GLY A 1 263 ? -3.318 -4.820 17.041 1.00 90.31 263 GLY A C 1
ATOM 2069 O O . GLY A 1 263 ? -3.251 -5.653 16.136 1.00 90.31 263 GLY A O 1
ATOM 2070 N N . ALA A 1 264 ? -3.853 -5.133 18.228 1.00 90.62 264 ALA A N 1
ATOM 2071 C CA . ALA A 1 264 ? -4.617 -6.359 18.427 1.00 90.62 264 ALA A CA 1
ATOM 2072 C C . ALA A 1 264 ? -5.953 -6.275 17.677 1.00 90.62 264 ALA A C 1
ATOM 2074 O O . ALA A 1 264 ? -6.511 -5.192 17.514 1.00 90.62 264 ALA A O 1
ATOM 2075 N N . MET A 1 265 ? -6.494 -7.420 17.271 1.00 89.62 265 MET A N 1
ATOM 2076 C CA . MET A 1 265 ? -7.820 -7.501 16.661 1.00 89.62 265 MET A CA 1
ATOM 2077 C C . MET A 1 265 ? -8.783 -8.267 17.558 1.00 89.62 265 MET A C 1
ATOM 2079 O O . MET A 1 265 ? -8.409 -9.259 18.183 1.00 89.62 265 MET A O 1
ATOM 2083 N N . GLU A 1 266 ? -10.020 -7.789 17.619 1.00 91.19 266 GLU A N 1
ATOM 2084 C CA . GLU A 1 266 ? -11.116 -8.390 18.374 1.00 91.19 266 GLU A CA 1
ATOM 2085 C C . GLU A 1 266 ? -12.316 -8.581 17.458 1.00 91.19 266 GLU A C 1
ATOM 2087 O O . GLU A 1 266 ? -12.653 -7.695 16.675 1.00 91.19 266 GLU A O 1
ATOM 2092 N N . GLU A 1 267 ? -12.965 -9.733 17.578 1.00 90.25 267 GLU A N 1
ATOM 2093 C CA . GLU A 1 267 ? -14.211 -10.002 16.878 1.00 90.25 267 GLU A CA 1
ATOM 2094 C C . GLU A 1 267 ? -15.345 -9.123 17.402 1.00 90.25 267 GLU A C 1
ATOM 2096 O O . GLU A 1 267 ? -15.567 -8.996 18.605 1.00 90.25 267 GLU A O 1
ATOM 2101 N N . ILE A 1 268 ? -16.075 -8.516 16.479 1.00 89.69 268 ILE A N 1
ATOM 2102 C CA . ILE A 1 268 ? -17.266 -7.745 16.775 1.00 89.69 268 ILE A CA 1
ATOM 2103 C C . ILE A 1 268 ? -18.390 -8.757 16.908 1.00 89.69 268 ILE A C 1
ATOM 2105 O O . ILE A 1 268 ? -18.929 -9.240 15.915 1.00 89.69 268 ILE A O 1
ATOM 2109 N N . THR A 1 269 ? -18.739 -9.093 18.147 1.00 78.94 269 THR A N 1
ATOM 2110 C CA . THR A 1 269 ? -19.908 -9.929 18.407 1.00 78.94 269 THR A CA 1
ATOM 2111 C C . THR A 1 269 ? -21.131 -9.206 17.839 1.00 78.94 269 THR A C 1
ATOM 2113 O O . THR A 1 269 ? -21.409 -8.080 18.275 1.00 78.94 269 THR A O 1
ATOM 2116 N N . PRO A 1 270 ? -21.858 -9.785 16.864 1.00 60.94 270 PRO A N 1
ATOM 2117 C CA . PRO A 1 270 ? -23.036 -9.138 16.318 1.00 60.94 270 PRO A CA 1
ATOM 2118 C C . PRO A 1 270 ? -24.000 -8.857 17.463 1.00 60.94 270 PRO A C 1
ATOM 2120 O O . PRO A 1 270 ? -24.375 -9.764 18.204 1.00 60.94 270 PRO A O 1
ATOM 2123 N N . ASN A 1 271 ? -24.402 -7.598 17.632 1.00 52.12 271 ASN A N 1
ATOM 2124 C CA . ASN A 1 271 ? -25.527 -7.306 18.501 1.00 52.12 271 ASN A CA 1
ATOM 2125 C C . ASN A 1 271 ? -26.767 -7.871 17.786 1.00 52.12 271 ASN A C 1
ATOM 2127 O O . ASN A 1 271 ? -27.106 -7.352 16.718 1.00 52.12 271 ASN A O 1
ATOM 2131 N N . PRO A 1 272 ? -27.451 -8.903 18.318 1.00 53.78 272 PRO A N 1
ATOM 2132 C CA . PRO A 1 272 ? -28.519 -9.611 17.602 1.00 53.78 272 PRO A CA 1
ATOM 2133 C C . PRO A 1 272 ? -29.712 -8.719 17.201 1.00 53.78 272 PRO A C 1
ATOM 2135 O O . PRO A 1 272 ? -30.607 -9.160 16.489 1.00 53.78 272 PRO A O 1
ATOM 2138 N N . SER A 1 273 ? -29.732 -7.452 17.628 1.00 44.91 273 SER A N 1
ATOM 2139 C CA . SER A 1 273 ? -30.818 -6.491 17.424 1.00 44.91 273 SER A CA 1
ATOM 2140 C C . SER A 1 273 ? -30.663 -5.523 16.235 1.00 44.91 273 SER A C 1
ATOM 2142 O O . SER A 1 273 ? -31.577 -4.734 15.998 1.00 44.91 273 SER A O 1
ATOM 2144 N N . LYS A 1 274 ? -29.555 -5.533 15.473 1.00 44.00 274 LYS A N 1
ATOM 2145 C CA . LYS A 1 274 ? -29.308 -4.533 14.404 1.00 44.00 274 LYS A CA 1
ATOM 2146 C C . LYS A 1 274 ? -28.813 -5.126 13.077 1.00 44.00 274 LYS A C 1
ATOM 2148 O O . LYS A 1 274 ? -27.830 -4.656 12.517 1.00 44.00 274 LYS A O 1
ATOM 2153 N N . ASN A 1 275 ? -29.521 -6.105 12.518 1.00 39.59 275 ASN A N 1
ATOM 2154 C CA . ASN A 1 275 ? -29.261 -6.554 11.144 1.00 39.59 275 ASN A CA 1
ATOM 2155 C C . ASN A 1 275 ? -29.964 -5.646 10.122 1.00 39.59 275 ASN A C 1
ATOM 2157 O O . ASN A 1 275 ? -31.070 -5.936 9.670 1.00 39.59 275 ASN A O 1
ATOM 2161 N N . LYS A 1 276 ? -29.303 -4.554 9.717 1.00 41.12 276 LYS A N 1
ATOM 2162 C CA . LYS A 1 276 ? -29.495 -4.003 8.367 1.00 41.12 276 LYS A CA 1
ATOM 2163 C C . LYS A 1 276 ? -28.400 -4.588 7.482 1.00 41.12 276 LYS A C 1
ATOM 2165 O O . LYS A 1 276 ? -27.253 -4.161 7.536 1.00 41.12 276 LYS A O 1
ATOM 2170 N N . ARG A 1 277 ? -28.788 -5.615 6.729 1.00 37.12 277 ARG A N 1
ATOM 2171 C CA . ARG A 1 277 ? -27.980 -6.308 5.726 1.00 37.12 277 ARG A CA 1
ATOM 2172 C C . ARG A 1 277 ? -27.657 -5.314 4.602 1.00 37.12 277 ARG A C 1
ATOM 2174 O O . ARG A 1 277 ? -28.582 -4.778 3.993 1.00 37.12 277 ARG A O 1
ATOM 2181 N N . TRP A 1 278 ? -26.379 -5.026 4.379 1.00 38.19 278 TRP A N 1
ATOM 2182 C CA . TRP A 1 278 ? -25.926 -4.404 3.133 1.00 38.19 278 TRP A CA 1
ATOM 2183 C C . TRP A 1 278 ? -25.923 -5.478 2.032 1.00 38.19 278 TRP A C 1
ATOM 2185 O O . TRP A 1 278 ? -25.792 -6.655 2.369 1.00 38.19 278 TRP A O 1
ATOM 2195 N N . PRO A 1 279 ? -26.164 -5.119 0.758 1.00 38.09 279 PRO A N 1
ATOM 2196 C CA . PRO A 1 279 ? -26.275 -6.098 -0.317 1.00 38.09 279 PRO A CA 1
ATOM 2197 C C . PRO A 1 279 ? -24.949 -6.836 -0.528 1.00 38.09 279 PRO A C 1
ATOM 2199 O O . PRO A 1 279 ? -23.883 -6.226 -0.496 1.00 38.09 279 PRO A O 1
ATOM 2202 N N . ASP A 1 280 ? -25.082 -8.147 -0.721 1.00 34.97 280 ASP A N 1
ATOM 2203 C CA . ASP A 1 280 ? -24.019 -9.146 -0.776 1.00 34.97 280 ASP A CA 1
ATOM 2204 C C . ASP A 1 280 ? -22.950 -8.793 -1.833 1.00 34.97 280 ASP A C 1
ATOM 2206 O O . ASP A 1 280 ? -23.250 -8.686 -3.027 1.00 34.97 280 ASP A O 1
ATOM 2210 N N . LEU A 1 281 ? -21.693 -8.650 -1.399 1.00 35.69 281 LEU A N 1
ATOM 2211 C CA . LEU A 1 281 ? -20.510 -8.679 -2.261 1.00 35.69 281 LEU A CA 1
ATOM 2212 C C . LEU A 1 281 ? -19.777 -9.976 -1.933 1.00 35.69 281 LEU A C 1
ATOM 2214 O O . LEU A 1 281 ? -18.786 -9.997 -1.208 1.00 35.69 281 LEU A O 1
ATOM 2218 N N . VAL A 1 282 ? -20.315 -11.068 -2.470 1.00 32.88 282 VAL A N 1
ATOM 2219 C CA . VAL A 1 282 ? -19.740 -12.402 -2.321 1.00 32.88 282 VAL A CA 1
ATOM 2220 C C . VAL A 1 282 ? -18.389 -12.425 -3.034 1.00 32.88 282 VAL A C 1
ATOM 2222 O O . VAL A 1 282 ? -18.334 -12.512 -4.259 1.00 32.88 282 VAL A O 1
ATOM 2225 N N . ASP A 1 283 ? -17.304 -12.360 -2.271 1.00 37.09 283 ASP A N 1
ATOM 2226 C CA . ASP A 1 283 ? -15.959 -12.662 -2.754 1.00 37.09 283 ASP A CA 1
ATOM 2227 C C . ASP A 1 283 ? -15.394 -13.793 -1.880 1.00 37.09 283 ASP A C 1
ATOM 2229 O O . ASP A 1 283 ? -15.318 -13.634 -0.655 1.00 37.09 283 ASP A O 1
ATOM 2233 N N . PRO A 1 284 ? -15.058 -14.971 -2.440 1.00 35.88 284 PRO A N 1
ATOM 2234 C CA . PRO A 1 284 ? -14.530 -16.075 -1.656 1.00 35.88 284 PRO A CA 1
ATOM 2235 C C . PRO A 1 284 ? -13.198 -15.676 -1.018 1.00 35.88 284 PRO A C 1
ATOM 2237 O O . PRO A 1 284 ? -12.146 -15.575 -1.652 1.00 35.88 284 PRO A O 1
ATOM 2240 N N . MET A 1 285 ? -13.265 -15.470 0.292 1.00 38.97 285 MET A N 1
ATOM 2241 C CA . MET A 1 285 ? -12.131 -15.239 1.166 1.00 38.97 285 MET A CA 1
ATOM 2242 C C . MET A 1 285 ? -11.171 -16.441 1.056 1.00 38.97 285 MET A C 1
ATOM 2244 O O . MET A 1 285 ? -11.538 -17.565 1.381 1.00 38.97 285 MET A O 1
ATOM 2248 N N . PHE A 1 286 ? -9.943 -16.183 0.590 1.00 39.59 286 PHE A N 1
ATOM 2249 C CA . PHE A 1 286 ? -8.826 -17.135 0.441 1.00 39.59 286 PHE A CA 1
ATOM 2250 C C . PHE A 1 286 ? -8.871 -18.128 -0.733 1.00 39.59 286 PHE A C 1
ATOM 2252 O O . PHE A 1 286 ? -8.552 -19.303 -0.574 1.00 39.59 286 PHE A O 1
ATOM 2259 N N . SER A 1 287 ? -9.096 -17.647 -1.955 1.00 34.47 287 SER A N 1
ATOM 2260 C CA . SER A 1 287 ? -8.494 -18.291 -3.128 1.00 34.47 287 SER A CA 1
ATOM 2261 C C . SER A 1 287 ? -7.546 -17.308 -3.803 1.00 34.47 287 SER A C 1
ATOM 2263 O O . SER A 1 287 ? -7.980 -16.353 -4.441 1.00 34.47 287 SER A O 1
ATOM 2265 N N . LEU A 1 288 ? -6.234 -17.524 -3.653 1.00 39.94 288 LEU A N 1
ATOM 2266 C CA . LEU A 1 288 ? -5.278 -17.007 -4.629 1.00 39.94 288 LEU A CA 1
ATOM 2267 C C . LEU A 1 288 ? -5.685 -17.631 -5.957 1.00 39.94 288 LEU A C 1
ATOM 2269 O O . LEU A 1 288 ? -5.460 -18.820 -6.191 1.00 39.94 288 LEU A O 1
ATOM 2273 N N . ASP A 1 289 ? -6.365 -16.840 -6.777 1.00 41.41 289 ASP A N 1
ATOM 2274 C CA . ASP A 1 289 ? -6.838 -17.298 -8.062 1.00 41.41 289 ASP A CA 1
ATOM 2275 C C . ASP A 1 289 ? -5.657 -17.895 -8.841 1.00 41.41 289 ASP A C 1
ATOM 2277 O O . ASP A 1 289 ? -4.560 -17.325 -8.880 1.00 41.41 289 ASP A O 1
ATOM 2281 N N . LYS A 1 290 ? -5.856 -19.059 -9.468 1.00 41.88 290 LYS A N 1
ATOM 2282 C CA . LYS A 1 290 ? -4.812 -19.776 -10.226 1.00 41.88 290 LYS A CA 1
ATOM 2283 C C . LYS A 1 290 ? -4.211 -18.933 -11.366 1.00 41.88 290 LYS A C 1
ATOM 2285 O O . LYS A 1 290 ? -3.239 -19.350 -11.988 1.00 41.88 290 LYS A O 1
ATOM 2290 N N . ARG A 1 291 ? -4.771 -17.749 -11.623 1.00 45.09 291 ARG A N 1
ATOM 2291 C CA . ARG A 1 291 ? -4.346 -16.739 -12.596 1.00 45.09 291 ARG A CA 1
ATOM 2292 C C . ARG A 1 291 ? -2.975 -16.092 -12.314 1.00 45.09 291 ARG A C 1
ATOM 2294 O O . ARG A 1 291 ? -2.365 -15.607 -13.258 1.00 45.09 291 ARG A O 1
ATOM 2301 N N . PHE A 1 292 ? -2.421 -16.154 -11.096 1.00 44.47 292 PHE A N 1
ATOM 2302 C CA . PHE A 1 292 ? -1.099 -15.572 -10.753 1.00 44.47 292 PHE A CA 1
ATOM 2303 C C . PHE A 1 292 ? 0.125 -16.443 -11.131 1.00 44.47 292 PHE A C 1
ATOM 2305 O O . PHE A 1 292 ? 1.119 -16.479 -10.393 1.00 44.47 292 PHE A O 1
ATOM 2312 N N . ALA A 1 293 ? 0.051 -17.217 -12.216 1.00 41.72 293 ALA A N 1
ATOM 2313 C CA . ALA A 1 293 ? 1.085 -18.191 -12.593 1.00 41.72 293 ALA A CA 1
ATOM 2314 C C . ALA A 1 293 ? 1.803 -17.895 -13.923 1.00 41.72 293 ALA A C 1
ATOM 2316 O O . ALA A 1 293 ? 2.722 -18.633 -14.266 1.00 41.72 293 ALA A O 1
ATOM 2317 N N . GLU A 1 294 ? 1.429 -16.844 -14.660 1.00 39.03 294 GLU A N 1
ATOM 2318 C CA . GLU A 1 294 ? 2.027 -16.551 -15.971 1.00 39.03 294 GLU A CA 1
ATOM 2319 C C . GLU A 1 294 ? 2.902 -15.281 -15.948 1.00 39.03 294 GLU A C 1
ATOM 2321 O O . GLU A 1 294 ? 2.412 -14.216 -15.556 1.00 39.03 294 GLU A O 1
ATOM 2326 N N . PRO A 1 295 ? 4.176 -15.359 -16.384 1.00 36.06 295 PRO A N 1
ATOM 2327 C CA . PRO A 1 295 ? 5.055 -14.197 -16.524 1.00 36.06 295 PRO A CA 1
ATOM 2328 C C . PRO A 1 295 ? 4.525 -13.183 -17.553 1.00 36.06 295 PRO A C 1
ATOM 2330 O O . PRO A 1 295 ? 4.101 -13.564 -18.643 1.00 36.06 295 PRO A O 1
ATOM 2333 N N . GLY A 1 296 ? 4.618 -11.881 -17.249 1.00 41.31 296 GLY A N 1
ATOM 2334 C CA . GLY A 1 296 ? 4.512 -10.807 -18.252 1.00 41.31 296 GLY A CA 1
ATOM 2335 C C . GLY A 1 296 ? 3.144 -10.138 -18.463 1.00 41.31 296 GLY A C 1
ATOM 2336 O O . GLY A 1 296 ? 2.939 -9.526 -19.511 1.00 41.31 296 GLY A O 1
ATOM 2337 N N . ARG A 1 297 ? 2.207 -10.201 -17.509 1.00 44.06 297 ARG A N 1
ATOM 2338 C CA . ARG A 1 297 ? 0.884 -9.561 -17.654 1.00 44.06 297 ARG A CA 1
ATOM 2339 C C . ARG A 1 297 ? 0.885 -8.065 -17.307 1.00 44.06 297 ARG A C 1
ATOM 2341 O O . ARG A 1 297 ? 1.597 -7.613 -16.413 1.00 44.06 297 ARG A O 1
ATOM 2348 N N . PHE A 1 298 ? 0.084 -7.299 -18.043 1.00 38.59 298 PHE A N 1
ATOM 2349 C CA . PHE A 1 298 ? -0.096 -5.853 -17.888 1.00 38.59 298 PHE A CA 1
ATOM 2350 C C . PHE A 1 298 ? -1.444 -5.558 -17.196 1.00 38.59 298 PHE A C 1
ATOM 2352 O O . PHE A 1 298 ? -2.320 -6.418 -17.129 1.00 38.59 298 PHE A O 1
ATOM 2359 N N . ILE A 1 299 ? -1.625 -4.347 -16.670 1.00 37.16 299 ILE A N 1
ATOM 2360 C CA . ILE A 1 299 ? -2.916 -3.836 -16.178 1.00 37.16 299 ILE A CA 1
ATOM 2361 C C . ILE A 1 299 ? -3.199 -2.562 -16.975 1.00 37.16 299 ILE A C 1
ATOM 2363 O O . ILE A 1 299 ? -2.281 -1.781 -17.179 1.00 37.16 299 ILE A O 1
ATOM 2367 N N . LYS A 1 300 ? -4.416 -2.367 -17.491 1.00 39.66 300 LYS A N 1
ATOM 2368 C CA . LYS A 1 300 ? -4.848 -1.146 -18.190 1.00 39.66 300 LYS A CA 1
ATOM 2369 C C . LYS A 1 300 ? -6.316 -0.863 -17.940 1.00 39.66 300 LYS A C 1
ATOM 2371 O O . LYS A 1 300 ? -7.112 -1.785 -17.967 1.00 39.66 300 LYS A O 1
ATOM 2376 N N . VAL A 1 301 ? -6.719 0.398 -17.810 1.00 33.59 301 VAL A N 1
ATOM 2377 C CA . VAL A 1 301 ? -8.148 0.765 -17.832 1.00 33.59 301 VAL A CA 1
ATOM 2378 C C . VAL A 1 301 ? -8.514 1.439 -19.152 1.00 33.59 301 VAL A C 1
ATOM 2380 O O . VAL A 1 301 ? -7.979 2.486 -19.519 1.00 33.59 301 VAL A O 1
ATOM 2383 N N . VAL A 1 302 ? -9.479 0.859 -19.872 1.00 27.02 302 VAL A N 1
ATOM 2384 C CA . VAL A 1 302 ? -10.202 1.560 -20.939 1.00 27.02 302 VAL A CA 1
ATOM 2385 C C . VAL A 1 302 ? -11.345 2.331 -20.294 1.00 27.02 302 VAL A C 1
ATOM 2387 O O . VAL A 1 302 ? -12.259 1.748 -19.716 1.00 27.02 302 VAL A O 1
ATOM 2390 N N . LYS A 1 303 ? -11.324 3.657 -20.427 1.00 26.98 303 LYS A N 1
ATOM 2391 C CA . LYS A 1 303 ? -12.489 4.488 -20.134 1.00 26.98 303 LYS A CA 1
ATOM 2392 C C . LYS A 1 303 ? -13.542 4.223 -21.215 1.00 26.98 303 LYS A C 1
ATOM 2394 O O . LYS A 1 303 ? -13.400 4.695 -22.341 1.00 26.98 303 LYS A O 1
ATOM 2399 N N . ALA A 1 304 ? -14.586 3.465 -20.887 1.00 28.61 304 ALA A N 1
ATOM 2400 C CA . ALA A 1 304 ? -15.792 3.400 -21.703 1.00 28.61 304 ALA A CA 1
ATOM 2401 C C . ALA A 1 304 ? -16.544 4.730 -21.553 1.00 28.61 304 ALA A C 1
ATOM 2403 O O . ALA A 1 304 ? -17.251 4.962 -20.578 1.00 28.61 304 ALA A O 1
ATOM 2404 N N . GLY A 1 305 ? -16.327 5.635 -22.502 1.00 25.11 305 GLY A N 1
ATOM 2405 C CA . GLY A 1 305 ? -17.185 6.789 -22.727 1.00 25.11 305 GLY A CA 1
ATOM 2406 C C . GLY A 1 305 ? -17.950 6.577 -24.025 1.00 25.11 305 GLY A C 1
ATOM 2407 O O . GLY A 1 305 ? -17.409 6.850 -25.091 1.00 25.11 305 GLY A O 1
ATOM 2408 N N . ALA A 1 306 ? -19.181 6.085 -23.945 1.00 25.97 306 ALA A N 1
ATOM 2409 C CA . ALA A 1 306 ? -20.160 6.247 -25.010 1.00 25.97 306 ALA A CA 1
ATOM 2410 C C . ALA A 1 306 ? -21.479 6.741 -24.410 1.00 25.97 306 ALA A C 1
ATOM 2412 O O . ALA A 1 306 ? -21.779 6.413 -23.261 1.00 25.97 306 ALA A O 1
ATOM 2413 N N . VAL A 1 307 ? -22.245 7.438 -25.263 1.00 26.94 307 VAL A N 1
ATOM 2414 C CA . VAL A 1 307 ? -23.605 8.010 -25.124 1.00 26.94 307 VAL A CA 1
ATOM 2415 C C . VAL A 1 307 ? -23.545 9.521 -24.832 1.00 26.94 307 VAL A C 1
ATOM 2417 O O . VAL A 1 307 ? -23.055 9.911 -23.779 1.00 26.94 307 VAL A O 1
ATOM 2420 N N . LEU A 1 308 ? -23.981 10.447 -25.699 1.00 32.91 308 LEU A N 1
ATOM 2421 C CA . LEU A 1 308 ? -24.677 10.444 -27.003 1.00 32.91 308 LEU A CA 1
ATOM 2422 C C . LEU A 1 308 ? -23.994 11.444 -27.949 1.00 32.91 308 LEU A C 1
ATOM 2424 O O . LEU A 1 308 ? -23.498 12.472 -27.435 1.00 32.91 308 LEU A O 1
#

pLDDT: mean 77.19, std 19.68, range [25.11, 97.75]

Secondary structure (DSSP, 8-state):
-HHHHHHHHHTGGG-HHHHHHHHHHH--TT----HHHHHHHHHHHHHHHHT-SB--SS---TTEEEEESSSGGGTT-B-TTS-EEETTTTEEE-TTT-TT--TTTTTSSS---SEEEE--TT-SEEEEEEPHHHHHHHHT-----HHHHHHHHHHHHHHSHHHHTT-PPPHHHHTTHHHHHHHHHHHHSTTTT--B-----S-GGGTT---SHHHHHHHHHH--BTTBGGGSGGGBHHHHHHHHHHHHHHT-SSS-EEEPTTS-EEE----TT---PPPP----TT---TTTT-TT--B---------

InterPro domains:
  IPR024079 Metallopeptidase, catalytic domain superfamily [G3DSA:3.40.390.10] (1-249)

Radius of gyration: 19.67 Å; chains: 1; bounding box: 60×44×47 Å

Organism: Macrophomina phaseolina (strain MS6) (NCBI:txid1126212)

Foldseek 3Di:
DLVLLLVCLVVVPPDPLLVLLCLQQAAAPPDDPDPVLSVLLNQLSVLLVLLVDFDFDDDAAQSWEAEFLEPVQFVVQQDPVRWGARPVLRDTHDCVPDPFDNVVLLVDPQHLDQKHKDDDPPDGWIYIYGRNVNVCVVVVDDDPDLVCLVVVLVVVCVVNVLNPVPHRAASLCRPVVVQLSVQLNSLCIVSSVNADQQAPAPRVSPVGGQAHSVSSSVLNNVAADPVHNSNGSSSHSNSSSSSVSQSCQCPDPPQRWRQDSVRYIDTDDDPPPDDPDDDDPDDPDDDPDPVSPDGDTITHDDPPDDDD

Sequence (308 aa):
MAETAVNALDNEQGNQDVKNVLKWLFLKDDDNSDPIVLRDVRSSLTGISTMSAEVTTGQPGWTDVKVYCDMGRFEGNQRDDGRWYDPDIEEVIDPKGTSDVDWQDCKDFLPTTFAYTHNPRGQKFSQVQICPWFLGWAKGKEFNSWEDVQTKAKVFNWAVPKLTSGWPLTAIDAASLFDKVLLHELTHTRSGGSTTDVGGGSNPLFGGARYGWRECKSLAQKGADPNDRDQAPQRNADSIALLGSAMRFLHLEENPKRVKENGAMEEITPNPSKNKRWPDLVDPMFSLDKRFAEPGRFIKVVKAGAVL